Protein AF-0000000078084560 (afdb_homodimer)

Solvent-accessible surface area (backbone atoms only — not comparable to full-atom values): 16994 Å² total; per-residue (Å²): 132,80,70,58,73,75,64,52,69,76,42,73,66,23,48,49,53,46,47,50,58,48,48,53,53,56,55,53,69,48,41,84,81,63,68,46,70,66,58,50,52,51,49,52,49,49,51,49,49,23,51,47,12,38,53,46,29,47,44,36,36,65,52,62,54,26,53,86,65,62,63,72,58,47,51,50,31,46,55,43,26,50,74,59,69,70,59,38,66,59,57,40,30,23,46,53,50,45,28,40,74,32,58,78,36,93,78,12,68,49,18,34,89,69,29,48,64,32,36,69,46,38,42,68,28,34,28,68,38,64,55,44,68,59,35,78,74,52,59,64,78,34,56,80,49,66,71,35,67,68,54,44,49,59,50,78,102,132,80,68,61,72,76,63,51,69,76,41,73,66,23,50,48,52,44,47,51,59,50,49,53,53,57,54,53,70,48,40,83,79,62,68,46,70,68,58,50,51,52,50,52,50,50,50,50,49,23,52,47,12,37,53,47,30,47,44,35,33,64,53,62,55,26,53,86,63,61,64,71,58,46,51,51,31,46,56,42,26,50,75,57,70,70,58,38,66,60,56,40,31,24,46,52,50,45,27,41,75,31,60,78,36,94,79,12,67,48,19,35,89,70,29,45,64,33,37,70,47,38,42,68,28,33,27,68,37,62,56,46,68,62,34,82,74,53,60,64,78,34,56,78,49,66,72,34,65,67,54,45,50,59,50,79,102

InterPro domains:
  IPR015876 Acyl-CoA desaturase [PR00075] (10-30)
  IPR015876 Acyl-CoA desaturase [PR00075] (59-79)
  IPR015876 Acyl-CoA desaturase [PR00075] (96-125)
  IPR015876 Acyl-CoA desaturase [PTHR11351] (10-155)
  IPR015876 Acyl-CoA desaturase [cd03505] (36-125)

Foldseek 3Di:
DLPCQPPFDADPQLVCLPVVVVVVVVVVVCCVVVPDPVVVVVVVVLVVLQVCLCVPQLPCCQQVVVDDDDPVVNLVSQLSPVVNSQAASLQSSQLVNQCVVQPQHPSNLLHCVNPDVSNPPVSRSRVVRHPCVPVVSGSPVRVVQVVDPSSVVRNVD/DLPCQPPFDADPQLVCLPVVVVVVVVVVVCCVVVPDPVVVVVVVVLVVLQVCLCVPQLPCCQQVVVDDDDPVVNLVSQLSPVVNSQAASLQSSQLVNQCVVQPQHPSNLLHCVNPDVSNPPVSRSRVVRHPCVVVVSTSPVRVVQVVDPSSVVRNVD

Radius of gyration: 20.61 Å; Cα contacts (8 Å, |Δi|>4): 351; chains: 2; bounding box: 49×47×57 Å

Secondary structure (DSSP, 8-state):
--GGGGTSPPPHHHHHHHHHHHHHHHHHTTGGGG--HHHHHHHHHHHHHHHHIIIIIIIIIIIS------HHHHHHHHHHHHTT-SS-HHHHHHHHHHHHHTTTSTTSTT-GGG-HHIIIIIHHHTIIIIIGGGTTTTTTT-HHHHT-HHHHHHHH-/--GGGGTSPPPHHHHHHHHHHHHHHHHHTTGGGG--HHHHHHHHHHHHHHHHIIIIIIIIIIIS--S---HHHHHHHHHHHHTT-SS-HHHHHHHHHHHHHTTTSTTSTT-GGG-HHIIIIIHHHTIIIIIGGGGGGTTTT-HHHHT-HHHHHHHH-

pLDDT: mean 87.06, std 13.35, range [26.42, 97.81]

Organism: Rosa chinensis (NCBI:txid74649)

Nearest PDB structures (foldseek):
  4zyo-assembly1_A  TM=7.979E-01  e=2.007E-05  Homo sapiens
  6wf2-assembly2_B  TM=7.839E-01  e=1.376E-04  Mus musculus
  4zyo-assembly1_A  TM=7.979E-01  e=2.292E-05  Homo sapiens
  6wf2-assembly2_B  TM=7.782E-01  e=1.287E-04  Mus musculus

Sequence (314 aa):
MQAQCFRTPWTAIDILNMIVPSAIHGLALLAPFHFNWFAIRIALVLLHVTSLSVTLSYHRNLAHRSFKLPRWLEYSFAYCGVLSLQGSLIEWVSTHRIHHQFTDTSIDPHTPFKGFWYSHIGWIVAYHSRFATDEAKLLNNVRDLKKQWYYRFLHYTMQAQCFRTPWTAIDILNMIVPSAIHGLALLAPFHFNWFAIRIALVLLHVTSLSVTLSYHRNLAHRSFKLPRWLEYSFAYCGVLSLQGSLIEWVSTHRIHHQFTDTSIDPHTPFKGFWYSHIGWIVAYHSRFATDEAKLLNNVRDLKKQWYYRFLHYT

Structure (mmCIF, N/CA/C/O backbone):
data_AF-0000000078084560-model_v1
#
loop_
_entity.id
_entity.type
_entity.pdbx_description
1 polymer 'Putative acyl-CoA desaturase'
#
loop_
_atom_site.group_PDB
_atom_site.id
_atom_site.type_symbol
_atom_site.label_atom_id
_atom_site.label_alt_id
_atom_site.label_comp_id
_atom_site.label_asym_id
_atom_site.label_entity_id
_atom_site.label_seq_id
_atom_site.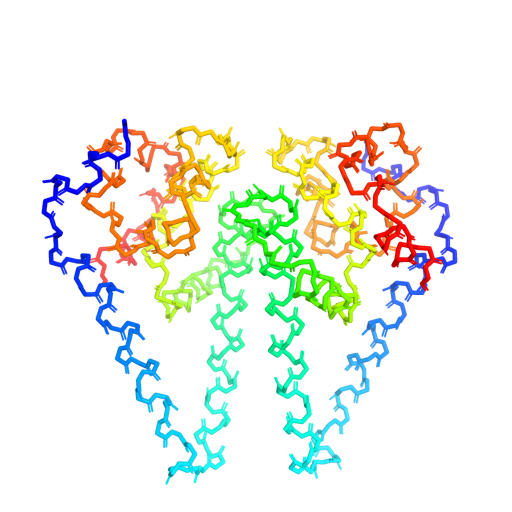pdbx_PDB_ins_code
_atom_site.Cartn_x
_atom_site.Cartn_y
_atom_site.Cartn_z
_atom_site.occupancy
_atom_site.B_iso_or_equiv
_atom_site.auth_seq_id
_atom_site.auth_comp_id
_atom_site.auth_asym_id
_atom_site.auth_atom_id
_atom_site.pdbx_PDB_model_num
ATOM 1 N N . MET A 1 1 ? -2.898 6.348 -29.562 1 26.42 1 MET A N 1
ATOM 2 C CA . MET A 1 1 ? -1.988 5.461 -28.844 1 26.42 1 MET A CA 1
ATOM 3 C C . MET A 1 1 ? -2.744 4.633 -27.812 1 26.42 1 MET A C 1
ATOM 5 O O . MET A 1 1 ? -2.131 3.977 -26.969 1 26.42 1 MET A O 1
ATOM 9 N N . GLN A 1 2 ? -4.051 4.949 -27.5 1 34.78 2 GLN A N 1
ATOM 10 C CA . GLN A 1 2 ? -5.094 4.258 -26.75 1 34.78 2 GLN A CA 1
ATOM 11 C C . GLN A 1 2 ? -5.227 2.805 -27.203 1 34.78 2 GLN A C 1
ATOM 13 O O . GLN A 1 2 ? -5.523 1.922 -26.391 1 34.78 2 GLN A O 1
ATOM 18 N N . ALA A 1 3 ? -5.266 2.639 -28.547 1 35.44 3 ALA A N 1
ATOM 19 C CA . ALA A 1 3 ? -5.848 1.562 -29.344 1 35.44 3 ALA A CA 1
ATOM 20 C C . ALA A 1 3 ? -4.969 0.314 -29.297 1 35.44 3 ALA A C 1
ATOM 22 O O . ALA A 1 3 ? -5.344 -0.734 -29.828 1 35.44 3 ALA A O 1
ATOM 23 N N . GLN A 1 4 ? -3.68 0.572 -28.953 1 39.25 4 GLN A N 1
ATOM 24 C CA . GLN A 1 4 ? -2.818 -0.577 -29.219 1 39.25 4 GLN A CA 1
ATOM 25 C C . GLN A 1 4 ? -2.965 -1.634 -28.125 1 39.25 4 GLN A C 1
ATOM 27 O O . GLN A 1 4 ? -2.449 -2.746 -28.266 1 39.25 4 GLN A O 1
ATOM 32 N N . CYS A 1 5 ? -3.447 -1.245 -26.953 1 45.5 5 CYS A N 1
ATOM 33 C CA . CYS A 1 5 ? -3.535 -2.244 -25.891 1 45.5 5 CYS A CA 1
ATOM 34 C C . CYS A 1 5 ? -4.316 -3.467 -26.359 1 45.5 5 CYS A C 1
ATOM 36 O O . CYS A 1 5 ? -4.121 -4.57 -25.844 1 45.5 5 CYS A O 1
ATOM 38 N N . PHE A 1 6 ? -5.277 -3.18 -27.281 1 49.88 6 PHE A N 1
ATOM 39 C CA . PHE A 1 6 ? -6.227 -4.23 -27.641 1 49.88 6 PHE A CA 1
ATOM 40 C C . PHE A 1 6 ? -5.633 -5.156 -28.688 1 49.88 6 PHE A C 1
ATOM 42 O O . PHE A 1 6 ? -6.293 -6.098 -29.141 1 49.88 6 PHE A O 1
ATOM 49 N N . ARG A 1 7 ? -4.375 -4.805 -29.016 1 55.75 7 ARG A N 1
ATOM 50 C CA . ARG A 1 7 ? -4.141 -5.598 -30.203 1 55.75 7 ARG A CA 1
ATOM 51 C C . ARG A 1 7 ? -3.473 -6.926 -29.859 1 55.75 7 ARG A C 1
ATOM 53 O O . ARG A 1 7 ? -3.586 -7.895 -30.625 1 55.75 7 ARG A O 1
ATOM 60 N N . THR A 1 8 ? -2.67 -7.074 -28.688 1 68.88 8 THR A N 1
ATOM 61 C CA . THR A 1 8 ? -2.037 -8.367 -28.469 1 68.88 8 THR A CA 1
ATOM 62 C C . THR A 1 8 ? -2.943 -9.281 -27.641 1 68.88 8 THR A C 1
ATOM 64 O O . THR A 1 8 ? -3.512 -8.859 -26.641 1 68.88 8 THR A O 1
ATOM 67 N N . PRO A 1 9 ? -3.133 -10.5 -28.25 1 83.19 9 PRO A N 1
ATOM 68 C CA . PRO A 1 9 ? -4.016 -11.43 -27.547 1 83.19 9 PRO A CA 1
ATOM 69 C C . PRO A 1 9 ? -3.508 -11.773 -26.141 1 83.19 9 PRO A C 1
ATOM 71 O O . PRO A 1 9 ? -2.295 -11.789 -25.906 1 83.19 9 PRO A O 1
ATOM 74 N N . TRP A 1 10 ? -4.441 -12.023 -25.219 1 88.81 10 TRP A N 1
ATOM 75 C CA . TRP A 1 10 ? -4.113 -12.422 -23.859 1 88.81 10 TRP A CA 1
ATOM 76 C C . TRP A 1 10 ? -3.455 -13.797 -23.844 1 88.81 10 TRP A C 1
ATOM 78 O O . TRP A 1 10 ? -3.865 -14.703 -24.578 1 88.81 10 TRP A O 1
ATOM 88 N N . THR A 1 11 ? -2.43 -13.93 -23.031 1 89.44 11 THR A N 1
ATOM 89 C CA . THR A 1 11 ? -1.794 -15.234 -22.844 1 89.44 11 THR A CA 1
ATOM 90 C C . THR A 1 11 ? -2.59 -16.094 -21.859 1 89.44 11 THR A C 1
ATOM 92 O O . THR A 1 11 ? -3.508 -15.594 -21.203 1 89.44 11 THR A O 1
ATOM 95 N N . ALA A 1 12 ? -2.215 -17.359 -21.781 1 91.19 12 ALA A N 1
ATOM 96 C CA . ALA A 1 12 ? -2.852 -18.266 -20.828 1 91.19 12 ALA A CA 1
ATOM 97 C C . ALA A 1 12 ? -2.641 -17.797 -19.406 1 91.19 12 ALA A C 1
ATOM 99 O O . ALA A 1 12 ? -3.553 -17.859 -18.578 1 91.19 12 ALA A O 1
ATOM 100 N N . ILE A 1 13 ? -1.47 -17.312 -19.156 1 88.44 13 ILE A N 1
ATOM 101 C CA . ILE A 1 13 ? -1.145 -16.844 -17.812 1 88.44 13 ILE A CA 1
ATOM 102 C C . ILE A 1 13 ? -1.97 -15.594 -17.484 1 88.44 13 ILE A C 1
ATOM 104 O O . ILE A 1 13 ? -2.439 -15.438 -16.344 1 88.44 13 ILE A O 1
ATOM 108 N N . ASP A 1 14 ? -2.16 -14.742 -18.438 1 91.19 14 ASP A N 1
ATOM 109 C CA . ASP A 1 14 ? -2.994 -13.562 -18.234 1 91.19 14 ASP A CA 1
ATOM 110 C C . ASP A 1 14 ? -4.422 -13.953 -17.875 1 91.19 14 ASP A C 1
ATOM 112 O O . ASP A 1 14 ? -5.016 -13.375 -16.953 1 91.19 14 ASP A O 1
ATOM 116 N N . ILE A 1 15 ? -4.871 -14.883 -18.547 1 93.06 15 ILE A N 1
ATOM 117 C CA . ILE A 1 15 ? -6.23 -15.352 -18.312 1 93.06 15 ILE A CA 1
ATOM 118 C C . ILE A 1 15 ? -6.336 -15.938 -16.906 1 93.06 15 ILE A C 1
ATOM 120 O O . ILE A 1 15 ? -7.293 -15.656 -16.172 1 93.06 15 ILE A O 1
ATOM 124 N N . LEU A 1 16 ? -5.391 -16.734 -16.531 1 92.06 16 LEU A N 1
ATOM 125 C CA . LEU A 1 16 ? -5.379 -17.312 -15.188 1 92.06 16 LEU A CA 1
ATOM 126 C C . LEU A 1 16 ? -5.281 -16.219 -14.125 1 92.06 16 LEU A C 1
ATOM 128 O O . LEU A 1 16 ? -5.934 -16.297 -13.078 1 92.06 16 LEU A O 1
ATOM 132 N N . ASN A 1 17 ? -4.52 -15.219 -14.438 1 90.19 17 ASN A N 1
ATOM 133 C CA . ASN A 1 17 ? -4.379 -14.094 -13.516 1 90.19 17 ASN A CA 1
ATOM 134 C C . ASN A 1 17 ? -5.707 -13.367 -13.312 1 90.19 17 ASN A C 1
ATOM 136 O O . ASN A 1 17 ? -5.938 -12.773 -12.258 1 90.19 17 ASN A O 1
ATOM 140 N N . MET A 1 18 ? -6.457 -13.43 -14.281 1 91.81 18 MET A N 1
ATOM 141 C CA . MET A 1 18 ? -7.762 -12.789 -14.188 1 91.81 18 MET A CA 1
ATOM 142 C C . MET A 1 18 ? -8.773 -13.703 -13.508 1 91.81 18 MET A C 1
ATOM 144 O O . MET A 1 18 ? -9.5 -13.281 -12.609 1 91.81 18 MET A O 1
ATOM 148 N N . ILE A 1 19 ? -8.797 -14.914 -13.812 1 94.69 19 ILE A N 1
ATOM 149 C CA . ILE A 1 19 ? -9.852 -15.836 -13.414 1 94.69 19 ILE A CA 1
ATOM 150 C C . ILE A 1 19 ? -9.656 -16.25 -11.953 1 94.69 19 ILE A C 1
ATOM 152 O O . ILE A 1 19 ? -10.617 -16.312 -11.188 1 94.69 19 ILE A O 1
ATOM 156 N N . VAL A 1 20 ? -8.492 -16.5 -11.586 1 93.44 20 VAL A N 1
ATOM 157 C CA . VAL A 1 20 ? -8.234 -17.062 -10.266 1 93.44 20 VAL A CA 1
ATOM 158 C C . VAL A 1 20 ? -8.625 -16.062 -9.188 1 93.44 20 VAL A C 1
ATOM 160 O O . VAL A 1 20 ? -9.453 -16.359 -8.32 1 93.44 20 VAL A O 1
ATOM 163 N N . PRO A 1 21 ? -8.086 -14.859 -9.266 1 91.75 21 PRO A N 1
ATOM 164 C CA . PRO A 1 21 ? -8.523 -13.914 -8.242 1 91.75 21 PRO A CA 1
ATOM 165 C C . PRO A 1 21 ? -10.023 -13.633 -8.305 1 91.75 21 PRO A C 1
ATOM 167 O O . PRO A 1 21 ? -10.672 -13.445 -7.27 1 91.75 21 PRO A O 1
ATOM 170 N N . SER A 1 22 ? -10.562 -13.594 -9.453 1 93.5 22 SER A N 1
ATOM 171 C CA . SER A 1 22 ? -12 -13.367 -9.594 1 93.5 22 SER A CA 1
ATOM 172 C C . SER A 1 22 ? -12.797 -14.5 -8.961 1 93.5 22 SER A C 1
ATOM 174 O O . SER A 1 22 ? -13.805 -14.258 -8.289 1 93.5 22 SER A O 1
ATOM 176 N N . ALA A 1 23 ? -12.359 -15.664 -9.188 1 94.81 23 ALA A N 1
ATOM 177 C CA . ALA A 1 23 ? -13.023 -16.828 -8.609 1 94.81 23 ALA A CA 1
ATOM 178 C C . ALA A 1 23 ? -12.953 -16.812 -7.086 1 94.81 23 ALA A C 1
ATOM 180 O O . ALA A 1 23 ? -13.938 -17.094 -6.406 1 94.81 23 ALA A O 1
ATOM 181 N N . ILE A 1 24 ? -11.828 -16.469 -6.629 1 89.56 24 ILE A N 1
ATOM 182 C CA . ILE A 1 24 ? -11.648 -16.406 -5.18 1 89.56 24 ILE A CA 1
ATOM 183 C C . ILE A 1 24 ? -12.578 -15.352 -4.594 1 89.56 24 ILE A C 1
ATOM 185 O O . ILE A 1 24 ? -13.25 -15.586 -3.586 1 89.56 24 ILE A O 1
ATOM 189 N N . HIS A 1 25 ? -12.695 -14.188 -5.18 1 88.25 25 HIS A N 1
ATOM 190 C CA . HIS A 1 25 ? -13.602 -13.141 -4.719 1 88.25 25 HIS A CA 1
ATOM 191 C C . HIS A 1 25 ? -15.055 -13.578 -4.859 1 88.25 25 HIS A C 1
ATOM 193 O O . HIS A 1 25 ? -15.883 -13.289 -3.986 1 88.25 25 HIS A O 1
ATOM 199 N N . GLY A 1 26 ? -15.312 -14.227 -5.992 1 91.25 26 GLY A N 1
ATOM 200 C CA . GLY A 1 26 ? -16.641 -14.773 -6.176 1 91.25 26 GLY A CA 1
ATOM 201 C C . GLY A 1 26 ? -17.047 -15.75 -5.09 1 91.25 26 GLY A C 1
ATOM 202 O O . GLY A 1 26 ? -18.156 -15.68 -4.555 1 91.25 26 GLY A O 1
ATOM 203 N N . LEU A 1 27 ? -16.125 -16.594 -4.738 1 89.5 27 LEU A N 1
ATOM 204 C CA . LEU A 1 27 ? -16.359 -17.562 -3.688 1 89.5 27 LEU A CA 1
ATOM 205 C C . LEU A 1 27 ? -16.5 -16.891 -2.33 1 89.5 27 LEU A C 1
ATOM 207 O O . LEU A 1 27 ? -17.297 -17.328 -1.489 1 89.5 27 LEU A O 1
ATOM 211 N N . ALA A 1 28 ? -15.727 -15.844 -2.178 1 84.44 28 ALA A N 1
ATOM 212 C CA . ALA A 1 28 ? -15.781 -15.109 -0.916 1 84.44 28 ALA A CA 1
ATOM 213 C C . ALA A 1 28 ? -17.156 -14.469 -0.711 1 84.44 28 ALA A C 1
ATOM 215 O O . ALA A 1 28 ? -17.562 -14.234 0.425 1 84.44 28 ALA A O 1
ATOM 216 N N . LEU A 1 29 ? -17.859 -14.203 -1.775 1 86.5 29 LEU A N 1
ATOM 217 C CA . LEU A 1 29 ? -19.188 -13.641 -1.677 1 86.5 29 LEU A CA 1
ATOM 218 C C . LEU A 1 29 ? -20.156 -14.625 -1.013 1 86.5 29 LEU A C 1
ATOM 220 O O . LEU A 1 29 ? -21.203 -14.234 -0.519 1 86.5 29 LEU A O 1
ATOM 224 N N . LEU A 1 30 ? -19.781 -15.883 -0.933 1 88.25 30 LEU A N 1
ATOM 225 C CA . LEU A 1 30 ? -20.625 -16.906 -0.309 1 88.25 30 LEU A CA 1
ATOM 226 C C . LEU A 1 30 ? -20.344 -16.984 1.189 1 88.25 30 LEU A C 1
ATOM 228 O O . LEU A 1 30 ? -21.047 -17.703 1.913 1 88.25 30 LEU A O 1
ATOM 232 N N . ALA A 1 31 ? -19.422 -16.312 1.653 1 83.38 31 ALA A N 1
ATOM 233 C CA . ALA A 1 31 ? -18.953 -16.406 3.031 1 83.38 31 ALA A CA 1
ATOM 234 C C . ALA A 1 31 ? -20.094 -16.156 4.02 1 83.38 31 ALA A C 1
ATOM 236 O O . ALA A 1 31 ? -20.219 -16.859 5.02 1 83.38 31 ALA A O 1
ATOM 237 N N . PRO A 1 32 ? -20.984 -15.18 3.834 1 81.94 32 PRO A N 1
ATOM 238 C CA . PRO A 1 32 ? -22.062 -14.945 4.801 1 81.94 32 PRO A CA 1
ATOM 239 C C . PRO A 1 32 ? -22.969 -16.156 4.969 1 81.94 32 PRO A C 1
ATOM 241 O O . PRO A 1 32 ? -23.562 -16.359 6.043 1 81.94 32 PRO A O 1
ATOM 244 N N . PHE A 1 33 ? -23.016 -17 4.004 1 89.06 33 PHE A N 1
ATOM 245 C CA . PHE A 1 33 ? -23.906 -18.156 4.035 1 89.06 33 PHE A CA 1
ATOM 246 C C . PHE A 1 33 ? -23.203 -19.359 4.641 1 89.06 33 PHE A C 1
ATOM 248 O O . PHE A 1 33 ? -23.828 -20.375 4.961 1 89.06 33 PHE A O 1
ATOM 255 N N . HIS A 1 34 ? -21.984 -19.312 4.777 1 88.56 34 HIS A N 1
ATOM 256 C CA . HIS A 1 34 ? -21.188 -20.406 5.316 1 88.56 34 HIS A CA 1
ATOM 257 C C . HIS A 1 34 ? -20.328 -19.938 6.48 1 88.56 34 HIS A C 1
ATOM 259 O O . HIS A 1 34 ? -19.188 -20.375 6.633 1 88.56 34 HIS A O 1
ATOM 265 N N . PHE A 1 35 ? -20.938 -19.094 7.133 1 81.5 35 PHE A N 1
ATOM 266 C CA . PHE A 1 35 ? -20.219 -18.438 8.227 1 81.5 35 PHE A CA 1
ATOM 267 C C . PHE A 1 35 ? -19.797 -19.469 9.273 1 81.5 35 PHE A C 1
ATOM 269 O O . PHE A 1 35 ? -20.609 -20.297 9.703 1 81.5 35 PHE A O 1
ATOM 276 N N . ASN A 1 36 ? -18.547 -19.5 9.641 1 85.12 36 ASN A N 1
ATOM 277 C CA . ASN A 1 36 ? -18 -20.203 10.789 1 85.12 36 ASN A CA 1
ATOM 278 C C . ASN A 1 36 ? -16.734 -19.531 11.328 1 85.12 36 ASN A C 1
ATOM 280 O O . ASN A 1 36 ? -15.969 -18.938 10.57 1 85.12 36 ASN A O 1
ATOM 284 N N . TRP A 1 37 ? -16.578 -19.625 12.555 1 81.69 37 TRP A N 1
ATOM 285 C CA . TRP A 1 37 ? -15.523 -18.891 13.242 1 81.69 37 TRP A CA 1
ATOM 286 C C . TRP A 1 37 ? -14.148 -19.344 12.789 1 81.69 37 TRP A C 1
ATOM 288 O O . TRP A 1 37 ? -13.203 -18.547 12.742 1 81.69 37 TRP A O 1
ATOM 298 N N . PHE A 1 38 ? -14.078 -20.562 12.484 1 86.75 38 PHE A N 1
ATOM 299 C CA . PHE A 1 38 ? -12.805 -21.078 12 1 86.75 38 PHE A CA 1
ATOM 300 C C . PHE A 1 38 ? -12.43 -20.438 10.672 1 86.75 38 PHE A C 1
ATOM 302 O O . PHE A 1 38 ? -11.289 -20 10.484 1 86.75 38 PHE A O 1
ATOM 309 N N . ALA A 1 39 ? -13.352 -20.328 9.836 1 84.81 39 ALA A N 1
ATOM 310 C CA . ALA A 1 39 ? -13.141 -19.719 8.523 1 84.81 39 ALA A CA 1
ATOM 311 C C . ALA A 1 39 ? -12.773 -18.234 8.656 1 84.81 39 ALA A C 1
ATOM 313 O O . ALA A 1 39 ? -11.914 -17.734 7.938 1 84.81 39 ALA A O 1
ATOM 314 N N . ILE A 1 40 ? -13.367 -17.578 9.539 1 80.69 40 ILE A N 1
ATOM 315 C CA . ILE A 1 40 ? -13.078 -16.172 9.758 1 80.69 40 ILE A CA 1
ATOM 316 C C . ILE A 1 40 ? -11.648 -16 10.266 1 80.69 40 ILE A C 1
ATOM 318 O O . ILE A 1 40 ? -10.922 -15.117 9.812 1 80.69 40 ILE A O 1
ATOM 322 N N . ARG A 1 41 ? -11.305 -16.812 11.18 1 83.69 41 ARG A N 1
ATOM 323 C CA . ARG A 1 41 ? -9.953 -16.75 11.711 1 83.69 41 ARG A CA 1
ATOM 324 C C . ARG A 1 41 ? -8.922 -16.984 10.617 1 83.69 41 ARG A C 1
ATOM 326 O O . ARG A 1 41 ? -7.922 -16.266 10.531 1 83.69 41 ARG A O 1
ATOM 333 N N . ILE A 1 42 ? -9.164 -17.953 9.797 1 86.56 42 ILE A N 1
ATOM 334 C CA . ILE A 1 42 ? -8.234 -18.266 8.711 1 86.56 42 ILE A CA 1
ATOM 335 C C . ILE A 1 42 ? -8.172 -17.094 7.738 1 86.56 42 ILE A C 1
ATOM 337 O O . ILE A 1 42 ? -7.094 -16.703 7.293 1 86.56 42 ILE A O 1
ATOM 341 N N . ALA A 1 43 ? -9.305 -16.547 7.48 1 84.19 43 ALA A N 1
ATOM 342 C CA . ALA A 1 43 ? -9.359 -15.414 6.562 1 84.19 43 ALA A CA 1
ATOM 343 C C . ALA A 1 43 ? -8.562 -14.234 7.105 1 84.19 43 ALA A C 1
ATOM 345 O O . ALA A 1 43 ? -7.816 -13.586 6.363 1 84.19 43 ALA A O 1
ATOM 346 N N . LEU A 1 44 ? -8.727 -13.984 8.367 1 82.56 44 LEU A N 1
ATOM 347 C CA . LEU A 1 44 ? -8.023 -12.875 8.992 1 82.56 44 LEU A CA 1
ATOM 348 C C . LEU A 1 44 ? -6.52 -13.117 9 1 82.56 44 LEU A C 1
ATOM 350 O O . LEU A 1 44 ? -5.738 -12.203 8.734 1 82.56 44 LEU A O 1
ATOM 354 N N . VAL A 1 45 ? -6.141 -14.32 9.273 1 88.06 45 VAL A N 1
ATOM 355 C CA . VAL A 1 45 ? -4.723 -14.656 9.289 1 88.06 45 VAL A CA 1
ATOM 356 C C . VAL A 1 45 ? -4.145 -14.516 7.887 1 88.06 45 VAL A C 1
ATOM 358 O O . VAL A 1 45 ? -3.08 -13.922 7.703 1 88.06 45 VAL A O 1
ATOM 361 N N . LEU A 1 46 ? -4.832 -15.008 6.93 1 88.69 46 LEU A N 1
ATOM 362 C CA . LEU A 1 46 ? -4.348 -14.945 5.555 1 88.69 46 LEU A CA 1
ATOM 363 C C . LEU A 1 46 ? -4.266 -13.5 5.074 1 88.69 46 LEU A C 1
ATOM 365 O O . LEU A 1 46 ? -3.318 -13.125 4.383 1 88.69 46 LEU A O 1
ATOM 369 N N . LEU A 1 47 ? -5.258 -12.75 5.43 1 84.94 47 LEU A N 1
ATOM 370 C CA . LEU A 1 47 ? -5.254 -11.336 5.066 1 84.94 47 LEU A CA 1
ATOM 371 C C . LEU A 1 47 ? -4.035 -10.625 5.645 1 84.94 47 LEU 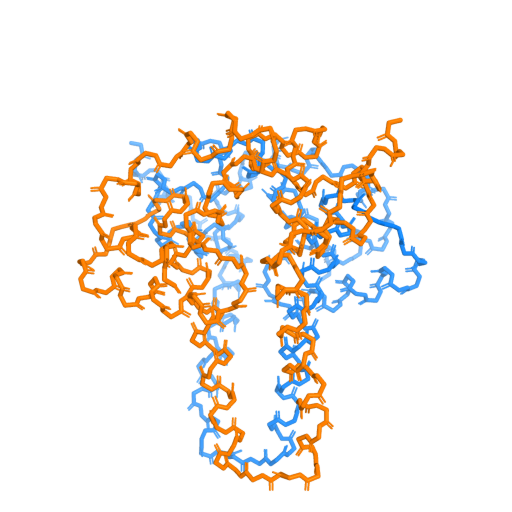A C 1
ATOM 373 O O . LEU A 1 47 ? -3.361 -9.867 4.941 1 84.94 47 LEU A O 1
ATOM 377 N N . HIS A 1 48 ? -3.781 -10.898 6.859 1 86.69 48 HIS A N 1
ATOM 378 C CA . HIS A 1 48 ? -2.662 -10.242 7.527 1 86.69 48 HIS A CA 1
ATOM 379 C C . HIS A 1 48 ? -1.329 -10.711 6.957 1 86.69 48 HIS A C 1
ATOM 381 O O . HIS A 1 48 ? -0.458 -9.891 6.652 1 86.69 48 HIS A O 1
ATOM 387 N N . VAL A 1 49 ? -1.196 -11.977 6.809 1 91.25 49 VAL A N 1
ATOM 388 C CA . VAL A 1 49 ? 0.063 -12.547 6.34 1 91.25 49 VAL A CA 1
ATOM 389 C C . VAL A 1 49 ? 0.348 -12.078 4.914 1 91.25 49 VAL A C 1
ATOM 391 O O . VAL A 1 49 ? 1.47 -11.672 4.605 1 91.25 49 VAL A O 1
ATOM 394 N N . THR A 1 50 ? -0.604 -12.07 4.102 1 91.69 50 THR A N 1
ATOM 395 C CA . THR A 1 50 ? -0.387 -11.672 2.713 1 91.69 50 THR A CA 1
ATOM 396 C C . THR A 1 50 ? -0.105 -10.18 2.617 1 91.69 50 THR A C 1
ATOM 398 O O . THR A 1 50 ? 0.803 -9.758 1.897 1 91.69 50 THR A O 1
ATOM 401 N N . SER A 1 51 ? -0.834 -9.445 3.352 1 89.38 51 SER A N 1
ATOM 402 C CA . SER A 1 51 ? -0.627 -8 3.33 1 89.38 51 SER A CA 1
ATOM 403 C C . SER A 1 51 ? 0.757 -7.633 3.854 1 89.38 51 SER A C 1
ATOM 405 O O . SER A 1 51 ? 1.453 -6.809 3.256 1 89.38 51 SER A O 1
ATOM 407 N N . LEU A 1 52 ? 1.081 -8.281 4.922 1 89.5 52 LEU A N 1
ATOM 408 C CA . LEU A 1 52 ? 2.383 -8.016 5.527 1 89.5 52 LEU A CA 1
ATOM 409 C C . LEU A 1 52 ? 3.512 -8.461 4.602 1 89.5 52 LEU A C 1
ATOM 411 O O . LEU A 1 52 ? 4.531 -7.781 4.488 1 89.5 52 LEU A O 1
ATOM 415 N N . SER A 1 53 ? 3.301 -9.523 3.998 1 94.62 53 SER A N 1
ATOM 416 C CA . SER A 1 53 ? 4.352 -10.055 3.135 1 94.62 53 SER A CA 1
ATOM 417 C C . SER A 1 53 ? 4.574 -9.156 1.922 1 94.62 53 SER A C 1
ATOM 419 O O . SER A 1 53 ? 5.715 -8.922 1.514 1 94.62 53 SER A O 1
ATOM 421 N N . VAL A 1 54 ? 3.559 -8.617 1.393 1 94.56 54 VAL A N 1
ATOM 422 C CA . VAL A 1 54 ? 3.721 -7.723 0.25 1 94.56 54 VAL A CA 1
ATOM 423 C C . VAL A 1 54 ? 4.359 -6.41 0.706 1 94.56 54 VAL A C 1
ATOM 425 O O . VAL A 1 54 ? 5.305 -5.926 0.084 1 94.56 54 VAL A O 1
ATOM 428 N N . THR A 1 55 ? 3.902 -5.93 1.784 1 91.81 55 THR A N 1
ATOM 429 C CA . THR A 1 55 ? 4.379 -4.637 2.266 1 91.81 55 THR A CA 1
ATOM 430 C C . THR A 1 55 ? 5.809 -4.75 2.791 1 91.81 55 THR A C 1
ATOM 432 O O . THR A 1 55 ? 6.66 -3.926 2.459 1 91.81 55 THR A O 1
ATOM 435 N N . LEU A 1 56 ? 6.059 -5.797 3.492 1 93.12 56 LEU A N 1
ATOM 436 C CA . LEU A 1 56 ? 7.359 -5.914 4.141 1 93.12 56 LEU A CA 1
ATOM 437 C C . LEU A 1 56 ? 8.375 -6.574 3.215 1 93.12 56 LEU A C 1
ATOM 439 O O . LEU A 1 56 ? 9.492 -6.078 3.055 1 93.12 56 LEU A O 1
ATOM 443 N N . SER A 1 57 ? 7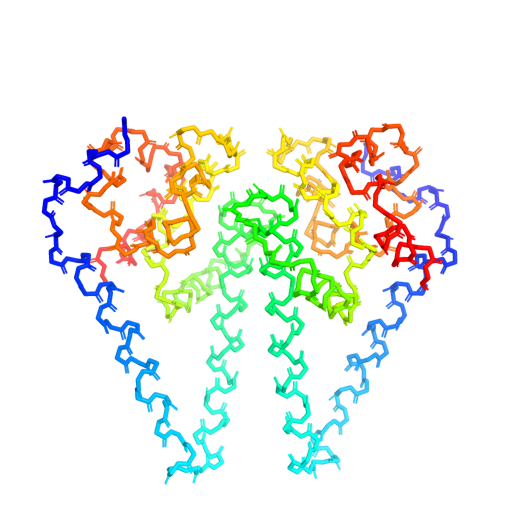.984 -7.648 2.615 1 96.38 57 SER A N 1
ATOM 444 C CA . SER A 1 57 ? 8.938 -8.422 1.826 1 96.38 57 SER A CA 1
ATOM 445 C C . SER A 1 57 ? 9.062 -7.871 0.411 1 96.38 57 SER A C 1
ATOM 447 O O . SER A 1 57 ? 10.086 -7.289 0.057 1 96.38 57 SER A O 1
ATOM 449 N N . TYR A 1 58 ? 8.008 -7.906 -0.388 1 97.25 58 TYR A N 1
ATOM 450 C CA . TYR A 1 58 ? 8.078 -7.445 -1.771 1 97.25 58 TYR A CA 1
ATOM 451 C C . TYR A 1 58 ? 8.516 -5.988 -1.839 1 97.25 58 TYR A C 1
ATOM 453 O O . TYR A 1 58 ? 9.461 -5.648 -2.551 1 97.25 58 TYR A O 1
ATOM 461 N N . HIS A 1 59 ? 7.898 -5.172 -1.096 1 96.38 59 HIS A N 1
ATOM 462 C CA . HIS A 1 59 ? 8.023 -3.723 -1.216 1 96.38 59 HIS A CA 1
ATOM 463 C C . HIS A 1 59 ? 9.273 -3.215 -0.503 1 96.38 59 HIS A C 1
ATOM 465 O O . HIS A 1 59 ? 10.234 -2.793 -1.151 1 96.38 59 HIS A O 1
ATOM 471 N N . ARG A 1 60 ? 9.375 -3.408 0.829 1 94.81 60 ARG A N 1
ATOM 472 C CA . ARG A 1 60 ? 10.414 -2.734 1.602 1 94.81 60 ARG A CA 1
ATOM 473 C C . ARG A 1 60 ? 11.727 -3.514 1.553 1 94.81 60 ARG A C 1
ATOM 475 O O . ARG A 1 60 ? 12.797 -2.928 1.382 1 94.81 60 ARG A O 1
ATOM 482 N N . ASN A 1 61 ? 11.594 -4.805 1.709 1 96.44 61 ASN A N 1
ATOM 483 C CA . ASN A 1 61 ? 12.789 -5.633 1.78 1 96.44 61 ASN A CA 1
ATOM 484 C C . ASN A 1 61 ? 13.414 -5.84 0.402 1 96.44 61 ASN A C 1
ATOM 486 O O . ASN A 1 61 ? 14.602 -5.586 0.209 1 96.44 61 ASN A O 1
ATOM 490 N N . LEU A 1 62 ? 12.648 -6.168 -0.572 1 97.06 62 LEU A N 1
ATOM 491 C CA . LEU A 1 62 ? 13.219 -6.605 -1.843 1 97.06 62 LEU A CA 1
ATOM 492 C C . LEU A 1 62 ? 13.25 -5.457 -2.846 1 97.06 62 LEU A C 1
ATOM 494 O O . LEU A 1 62 ? 14.242 -5.273 -3.555 1 97.06 62 LEU A O 1
ATOM 498 N N . ALA A 1 63 ? 12.273 -4.652 -2.918 1 96.5 63 ALA A N 1
ATOM 499 C CA . ALA A 1 63 ? 12.242 -3.574 -3.904 1 96.5 63 ALA A CA 1
ATOM 500 C C . ALA A 1 63 ? 13.086 -2.389 -3.449 1 96.5 63 ALA A C 1
ATOM 502 O O . ALA A 1 63 ? 13.93 -1.891 -4.203 1 96.5 63 ALA A O 1
ATOM 503 N N . HIS A 1 64 ? 12.922 -2.004 -2.184 1 95 64 HIS A N 1
ATOM 504 C CA . HIS A 1 64 ? 13.609 -0.811 -1.694 1 95 64 HIS A CA 1
ATOM 505 C C . HIS A 1 64 ? 14.883 -1.172 -0.949 1 95 64 HIS A C 1
ATOM 507 O O . HIS A 1 64 ? 15.727 -0.307 -0.696 1 95 64 HIS A O 1
ATOM 513 N N . ARG A 1 65 ? 15.023 -2.443 -0.551 1 93.31 65 ARG A N 1
ATOM 514 C CA . ARG A 1 65 ? 16.203 -2.939 0.152 1 93.31 65 ARG A CA 1
ATOM 515 C C . ARG A 1 65 ? 16.484 -2.119 1.407 1 93.31 65 ARG A C 1
ATOM 517 O O . ARG A 1 65 ? 17.625 -1.754 1.678 1 93.31 65 ARG A O 1
ATOM 524 N N . SER A 1 66 ? 15.406 -1.868 2.109 1 91.62 66 SER A N 1
ATOM 525 C CA . SER A 1 66 ? 15.461 -0.947 3.24 1 91.62 66 SER A CA 1
ATOM 526 C C . SER A 1 66 ? 16.062 -1.619 4.473 1 91.62 66 SER A C 1
ATOM 528 O O . SER A 1 66 ? 16.438 -0.943 5.43 1 91.62 66 SER A O 1
ATOM 530 N N . PHE A 1 67 ? 16.078 -2.885 4.477 1 92.75 67 PHE A N 1
ATOM 531 C CA . PHE A 1 67 ? 16.656 -3.65 5.574 1 92.75 67 PHE A CA 1
ATOM 532 C C . PHE A 1 67 ? 17.078 -5.039 5.102 1 92.75 67 PHE A C 1
ATOM 534 O O . PHE A 1 67 ? 16.75 -5.445 3.984 1 92.75 67 PHE A O 1
ATOM 541 N N . LYS A 1 68 ? 17.844 -5.672 5.988 1 93.19 68 LYS A N 1
ATOM 542 C CA . LYS A 1 68 ? 18.234 -7.051 5.727 1 93.19 68 LYS A CA 1
ATOM 543 C C . LYS A 1 68 ? 17.578 -8.016 6.715 1 93.19 68 LYS A C 1
ATOM 545 O O . LYS A 1 68 ? 17.359 -7.664 7.875 1 93.19 68 LYS A O 1
ATOM 550 N N . LEU A 1 69 ? 17.203 -9.125 6.223 1 94.75 69 LEU A N 1
ATOM 551 C CA . LEU A 1 69 ? 16.656 -10.203 7.039 1 94.75 69 LEU A CA 1
ATOM 552 C C . LEU A 1 69 ? 17.531 -11.453 6.926 1 94.75 69 LEU A C 1
ATOM 554 O O . LEU A 1 69 ? 18.188 -11.664 5.906 1 94.75 69 LEU A O 1
ATOM 558 N N . PRO A 1 70 ? 17.484 -12.203 8.094 1 96.88 70 PRO A N 1
ATOM 559 C CA . PRO A 1 70 ? 18.062 -13.539 7.871 1 96.88 70 PRO A CA 1
ATOM 560 C C . PRO A 1 70 ? 17.375 -14.281 6.723 1 96.88 70 PRO A C 1
ATOM 562 O O . PRO A 1 70 ? 16.172 -14.148 6.527 1 96.88 70 PRO A O 1
ATOM 565 N N . ARG A 1 71 ? 18.141 -15.07 6.066 1 96.5 71 ARG A N 1
ATOM 566 C CA . ARG A 1 71 ? 17.703 -15.672 4.812 1 96.5 71 ARG A CA 1
ATOM 567 C C . ARG A 1 71 ? 16.422 -16.484 5.012 1 96.5 71 ARG A C 1
ATOM 569 O O . ARG A 1 71 ? 15.5 -16.406 4.191 1 96.5 71 ARG A O 1
ATOM 576 N N . TRP A 1 72 ? 16.359 -17.172 6.094 1 97.12 72 TRP A N 1
ATOM 577 C CA . TRP A 1 72 ? 15.188 -18.016 6.305 1 97.12 72 TRP A CA 1
ATOM 578 C C . TRP A 1 72 ? 13.93 -17.172 6.469 1 97.12 72 TRP A C 1
ATOM 580 O O . TRP A 1 72 ? 12.852 -17.562 6.012 1 97.12 72 TRP A O 1
ATOM 590 N N . LEU A 1 73 ? 13.992 -16.062 7.109 1 96.31 73 LEU A N 1
ATOM 591 C CA . LEU A 1 73 ? 12.859 -15.164 7.285 1 96.31 73 LEU A CA 1
ATOM 592 C C . LEU A 1 73 ? 12.516 -14.453 5.98 1 96.31 73 LEU A C 1
ATOM 594 O O . LEU A 1 73 ? 11.336 -14.328 5.625 1 96.31 73 LEU A O 1
ATOM 598 N N . GLU A 1 74 ? 13.57 -14.016 5.281 1 97.38 74 GLU A N 1
ATOM 599 C CA . GLU A 1 74 ? 13.383 -13.375 3.984 1 97.38 74 GLU A CA 1
ATOM 600 C C . GLU A 1 74 ? 12.633 -14.289 3.02 1 97.38 74 GLU A C 1
ATOM 602 O O . GLU A 1 74 ? 11.656 -13.867 2.395 1 97.38 74 GLU A O 1
ATOM 607 N N . TYR A 1 75 ? 13.055 -15.516 2.992 1 97.69 75 TYR A N 1
ATOM 608 C CA . TYR A 1 75 ? 12.477 -16.469 2.061 1 97.69 75 TYR A CA 1
ATOM 609 C C . TYR A 1 75 ? 11.055 -16.844 2.473 1 97.69 75 TYR A C 1
ATOM 611 O O . TYR A 1 75 ? 10.188 -17.031 1.621 1 97.69 75 TYR A O 1
ATOM 619 N N . SER A 1 76 ? 10.828 -16.906 3.752 1 97.25 76 SER A N 1
ATOM 620 C CA . SER A 1 76 ? 9.492 -17.234 4.234 1 97.25 76 SER A CA 1
ATOM 621 C C . SER A 1 76 ? 8.492 -16.141 3.887 1 97.25 76 SER A C 1
ATOM 623 O O . SER A 1 76 ? 7.395 -16.422 3.402 1 97.25 76 SER A O 1
ATOM 625 N N . PHE A 1 77 ? 8.836 -14.93 4.102 1 96.94 77 PHE A N 1
ATOM 626 C CA . PHE A 1 77 ? 7.957 -13.82 3.766 1 96.94 77 PHE A CA 1
ATOM 627 C C . PHE A 1 77 ? 7.738 -13.734 2.26 1 96.94 77 PHE A C 1
ATOM 629 O O . PHE A 1 77 ? 6.629 -13.453 1.801 1 96.94 77 PHE A O 1
ATOM 636 N N . ALA A 1 78 ? 8.812 -13.992 1.514 1 97.19 78 ALA A N 1
ATOM 637 C CA . ALA A 1 78 ? 8.703 -13.977 0.058 1 97.19 78 ALA A CA 1
ATOM 638 C C . ALA A 1 78 ? 7.699 -15.023 -0.423 1 97.19 78 ALA A C 1
ATOM 640 O O . ALA A 1 78 ? 6.863 -14.742 -1.284 1 97.19 78 ALA A O 1
ATOM 641 N N . TYR A 1 79 ? 7.812 -16.172 0.143 1 96.75 79 TYR A N 1
ATOM 642 C CA . TYR A 1 79 ? 6.898 -17.25 -0.215 1 96.75 79 TYR A CA 1
ATOM 643 C C . TYR A 1 79 ? 5.453 -16.859 0.084 1 96.75 79 TYR A C 1
ATOM 645 O O . TYR A 1 79 ? 4.566 -17.062 -0.748 1 96.75 79 TYR A O 1
ATOM 653 N N . CYS A 1 80 ? 5.215 -16.297 1.267 1 95.81 80 CYS A N 1
ATOM 654 C CA . CYS A 1 80 ? 3.871 -15.875 1.649 1 95.81 80 CYS A CA 1
ATOM 655 C C . CYS A 1 80 ? 3.348 -14.789 0.72 1 95.81 80 CYS A C 1
ATOM 657 O O . CYS A 1 80 ? 2.143 -14.688 0.489 1 95.81 80 CYS A O 1
ATOM 659 N N . GLY A 1 81 ? 4.25 -14 0.177 1 94.75 81 GLY A N 1
ATOM 660 C CA . GLY A 1 81 ? 3.867 -12.953 -0.758 1 94.75 81 GLY A CA 1
ATOM 661 C C . GLY A 1 81 ? 3.262 -13.492 -2.041 1 94.75 81 GLY A C 1
ATOM 662 O O . GLY A 1 81 ? 2.412 -12.844 -2.652 1 94.75 81 GLY A O 1
ATOM 663 N N . VAL A 1 82 ? 3.625 -14.68 -2.377 1 92.5 82 VAL A N 1
ATOM 664 C CA . VAL A 1 82 ? 3.094 -15.305 -3.582 1 92.5 82 VAL A CA 1
ATOM 665 C C . VAL A 1 82 ? 1.592 -15.531 -3.43 1 92.5 82 VAL A C 1
ATOM 667 O O . VAL A 1 82 ? 0.842 -15.453 -4.406 1 92.5 82 VAL A O 1
ATOM 670 N N . LEU A 1 83 ? 1.144 -15.672 -2.234 1 91.25 83 LEU A N 1
ATOM 671 C CA . LEU A 1 83 ? -0.262 -15.938 -1.949 1 91.25 83 LEU A CA 1
ATOM 672 C C . LEU A 1 83 ? -1.112 -14.695 -2.215 1 91.25 83 LEU A C 1
ATOM 674 O O . LEU A 1 83 ? -2.342 -14.781 -2.279 1 91.25 83 LEU A O 1
ATOM 678 N N . SER A 1 84 ? -0.495 -13.555 -2.408 1 91.06 84 SER A N 1
ATOM 679 C CA . SER A 1 84 ? -1.24 -12.32 -2.645 1 91.06 84 SER A CA 1
ATOM 680 C C . SER A 1 84 ? -1.806 -12.281 -4.059 1 91.06 84 SER A C 1
ATOM 682 O O . SER A 1 84 ? -2.674 -11.461 -4.363 1 91.06 84 SER A O 1
ATOM 684 N N . LEU A 1 85 ? -1.33 -13.094 -4.961 1 89.12 85 LEU A N 1
ATOM 685 C CA . LEU A 1 85 ? -1.771 -13.219 -6.348 1 89.12 85 LEU A CA 1
ATOM 686 C C . LEU A 1 85 ? -1.52 -11.922 -7.113 1 89.12 85 LEU A C 1
ATOM 688 O O . LEU A 1 85 ? -2.322 -11.539 -7.965 1 89.12 85 LEU A O 1
ATOM 692 N N . GLN A 1 86 ? -0.451 -11.266 -6.801 1 89.25 86 GLN A N 1
ATOM 693 C CA . GLN A 1 86 ? -0.079 -10.031 -7.488 1 89.25 86 GLN A CA 1
ATOM 694 C C . GLN A 1 86 ? 1.059 -10.281 -8.477 1 89.25 86 GLN A C 1
ATOM 696 O O . GLN A 1 86 ? 1.857 -9.383 -8.742 1 89.25 86 GLN A O 1
ATOM 701 N N . GLY A 1 87 ? 1.18 -11.586 -9.016 1 86.31 87 GLY A N 1
ATOM 702 C CA . GLY A 1 87 ? 2.26 -11.938 -9.922 1 86.31 87 GLY A CA 1
ATOM 703 C C . GLY A 1 87 ? 3.482 -12.484 -9.211 1 86.31 87 GLY A C 1
ATOM 704 O O . GLY A 1 87 ? 3.482 -12.617 -7.984 1 86.31 87 GLY A O 1
ATOM 705 N N . SER A 1 88 ? 4.426 -12.828 -10.07 1 89.5 88 SER A N 1
ATOM 706 C CA . SER A 1 88 ? 5.652 -13.352 -9.469 1 89.5 88 SER A CA 1
ATOM 707 C C . SER A 1 88 ? 6.418 -12.25 -8.742 1 89.5 88 SER A C 1
ATOM 709 O O . SER A 1 88 ? 6.359 -11.086 -9.133 1 89.5 88 SER A O 1
ATOM 711 N N . LEU A 1 89 ? 7.109 -12.719 -7.699 1 94.56 89 LEU A N 1
ATOM 712 C CA . LEU A 1 89 ? 7.895 -11.797 -6.883 1 94.56 89 LEU A CA 1
ATOM 713 C C . LEU A 1 89 ? 8.875 -11.008 -7.742 1 94.56 89 LEU A C 1
ATOM 715 O O . LEU A 1 89 ? 9.047 -9.805 -7.555 1 94.56 89 LEU A O 1
ATOM 719 N N . ILE A 1 90 ? 9.531 -11.625 -8.688 1 94.5 90 ILE A N 1
ATOM 720 C CA . ILE A 1 90 ? 10.531 -10.992 -9.547 1 94.5 90 ILE A CA 1
ATOM 721 C C . ILE A 1 90 ? 9.859 -9.953 -10.438 1 94.5 90 ILE A C 1
ATOM 723 O O . ILE A 1 90 ? 10.352 -8.828 -10.578 1 94.5 90 ILE A O 1
ATOM 727 N N . GLU A 1 91 ? 8.758 -10.297 -10.977 1 91.88 91 GLU A N 1
ATOM 728 C CA . GLU A 1 91 ? 8.008 -9.367 -11.812 1 91.88 91 GLU A CA 1
ATOM 729 C C . GLU A 1 91 ? 7.48 -8.188 -10.992 1 91.88 91 GLU A C 1
ATOM 731 O O . GLU A 1 91 ? 7.531 -7.043 -11.438 1 91.88 91 GLU A O 1
ATOM 736 N N . TRP A 1 92 ? 7.004 -8.508 -9.867 1 94.25 92 TRP A N 1
ATOM 737 C CA . TRP A 1 92 ? 6.453 -7.469 -9 1 94.25 92 TRP A CA 1
ATOM 738 C C . TRP A 1 92 ? 7.52 -6.453 -8.617 1 94.25 92 TRP A C 1
ATOM 740 O O . TRP A 1 92 ? 7.309 -5.242 -8.742 1 94.25 92 TRP A O 1
ATOM 750 N N . VAL A 1 93 ? 8.625 -6.918 -8.188 1 95.94 93 VAL A N 1
ATOM 751 C CA . VAL A 1 93 ? 9.711 -6.039 -7.754 1 95.94 93 VAL A CA 1
ATOM 752 C C . VAL A 1 93 ? 10.211 -5.215 -8.938 1 95.94 93 VAL A C 1
ATOM 754 O O . VAL A 1 93 ? 10.43 -4.008 -8.812 1 95.94 93 VAL A O 1
ATOM 757 N N . SER A 1 94 ? 10.383 -5.871 -10.031 1 94.31 94 SER A N 1
ATOM 758 C CA . SER A 1 94 ? 10.82 -5.168 -11.227 1 94.31 94 SER A CA 1
ATOM 759 C C . SER A 1 94 ? 9.852 -4.043 -11.594 1 94.31 94 SER A C 1
ATOM 761 O O . SER A 1 94 ? 10.273 -2.908 -11.82 1 94.31 94 SER A O 1
ATOM 763 N N . THR A 1 95 ? 8.625 -4.398 -11.648 1 93.25 95 THR A N 1
ATOM 764 C CA . THR A 1 95 ? 7.582 -3.441 -12 1 93.25 95 THR A CA 1
ATOM 765 C C . THR A 1 95 ? 7.562 -2.271 -11.023 1 93.25 95 THR A C 1
ATOM 767 O O . THR A 1 95 ? 7.465 -1.113 -11.43 1 93.25 95 THR A O 1
ATOM 770 N N . HIS A 1 96 ? 7.645 -2.566 -9.766 1 94.88 96 HIS A N 1
ATOM 771 C CA . HIS A 1 96 ? 7.625 -1.526 -8.742 1 94.88 96 HIS A CA 1
ATOM 772 C C . HIS A 1 96 ? 8.812 -0.58 -8.898 1 94.88 96 HIS A C 1
ATOM 774 O O . HIS A 1 96 ? 8.656 0.64 -8.805 1 94.88 96 HIS A O 1
ATOM 780 N N . ARG A 1 97 ? 9.938 -1.107 -9.172 1 93.94 97 ARG A N 1
ATOM 781 C CA . ARG A 1 97 ? 11.133 -0.29 -9.359 1 93.94 97 ARG A CA 1
ATOM 782 C C . ARG A 1 97 ? 11.008 0.594 -10.594 1 93.94 97 ARG A C 1
ATOM 784 O O . ARG A 1 97 ? 11.383 1.768 -10.57 1 93.94 97 ARG A O 1
ATOM 791 N N . ILE A 1 98 ? 10.469 0.072 -11.664 1 92.62 98 ILE A N 1
ATOM 792 C CA . ILE A 1 98 ? 10.25 0.864 -12.867 1 92.62 98 ILE A CA 1
ATOM 793 C C . ILE A 1 98 ? 9.227 1.962 -12.586 1 92.62 98 ILE A C 1
ATOM 795 O O . ILE A 1 98 ? 9.383 3.1 -13.031 1 92.62 98 ILE A O 1
ATOM 799 N N . HIS A 1 99 ? 8.18 1.6 -11.859 1 93.12 99 HIS A N 1
ATOM 800 C CA . HIS A 1 99 ? 7.172 2.586 -11.484 1 93.12 99 HIS A CA 1
ATOM 801 C C . HIS A 1 99 ? 7.805 3.756 -10.734 1 93.12 99 HIS A C 1
ATOM 803 O O . HIS A 1 99 ? 7.512 4.918 -11.031 1 93.12 99 HIS A O 1
ATOM 809 N N . HIS A 1 100 ? 8.641 3.467 -9.852 1 93.69 100 HIS A N 1
ATOM 810 C CA . HIS A 1 100 ? 9.297 4.531 -9.102 1 93.69 100 HIS A CA 1
ATOM 811 C C . HIS A 1 100 ? 10.203 5.363 -10 1 93.69 100 HIS A C 1
ATOM 813 O O . HIS A 1 100 ? 10.273 6.586 -9.859 1 93.69 100 HIS A O 1
ATOM 819 N N . GLN A 1 101 ? 10.859 4.742 -10.891 1 91.31 101 GLN A N 1
ATOM 820 C CA . GLN A 1 101 ? 11.828 5.41 -11.758 1 91.31 101 GLN A CA 1
ATOM 821 C C . GLN A 1 101 ? 11.117 6.277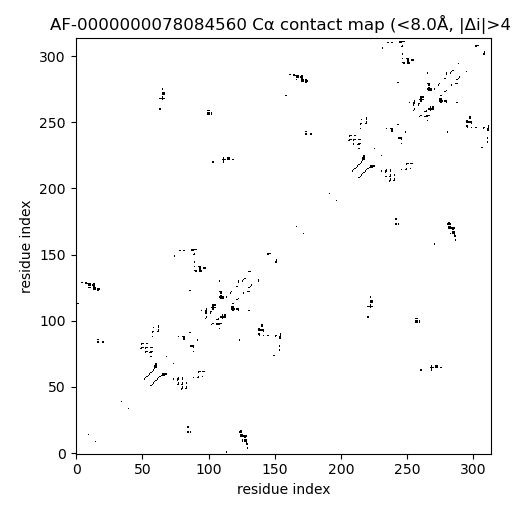 -12.797 1 91.31 101 GLN A C 1
ATOM 823 O O . GLN A 1 101 ? 11.617 7.34 -13.172 1 91.31 101 GLN A O 1
ATOM 828 N N . PHE A 1 102 ? 9.93 5.859 -13.203 1 92.38 102 PHE A N 1
ATOM 829 C CA . PHE A 1 102 ? 9.266 6.531 -14.312 1 92.38 102 PHE A CA 1
ATOM 830 C C . PHE A 1 102 ? 7.816 6.852 -13.961 1 92.38 102 PHE A C 1
ATOM 832 O O . PHE A 1 102 ? 6.922 6.719 -14.797 1 92.38 102 PHE A O 1
ATOM 839 N N . THR A 1 103 ? 7.648 7.203 -12.742 1 93.06 103 THR A N 1
ATOM 840 C CA . THR A 1 103 ? 6.32 7.422 -12.18 1 93.06 103 THR A CA 1
ATOM 841 C C . THR A 1 103 ? 5.5 8.352 -13.062 1 93.06 103 THR A C 1
ATOM 843 O O . THR A 1 103 ? 5.973 9.422 -13.453 1 93.06 103 THR A O 1
ATOM 846 N N . ASP A 1 104 ? 4.344 7.875 -13.461 1 92.44 104 ASP A N 1
ATOM 847 C CA . ASP A 1 104 ? 3.309 8.641 -14.156 1 92.44 104 ASP A CA 1
ATOM 848 C C . ASP A 1 104 ? 3.814 9.148 -15.5 1 92.44 104 ASP A C 1
ATOM 850 O O . ASP A 1 104 ? 3.541 10.289 -15.883 1 92.44 104 ASP A O 1
ATOM 854 N N . THR A 1 105 ? 4.68 8.375 -16.141 1 91.75 105 THR A N 1
ATOM 855 C CA . THR A 1 105 ? 5.078 8.555 -17.531 1 91.75 105 THR A CA 1
ATOM 856 C C . THR A 1 105 ? 4.57 7.402 -18.391 1 91.75 105 THR A C 1
ATOM 858 O O . THR A 1 105 ? 3.947 6.469 -17.875 1 91.75 105 THR A O 1
ATOM 861 N N . SER A 1 106 ? 4.812 7.469 -19.641 1 89.25 106 SER A N 1
ATOM 862 C CA . SER A 1 106 ? 4.363 6.422 -20.562 1 89.25 106 SER A CA 1
ATOM 863 C C . SER A 1 106 ? 5.133 5.125 -20.344 1 89.25 106 SER A C 1
ATOM 865 O O . SER A 1 106 ? 4.68 4.055 -20.75 1 89.25 106 SER A O 1
ATOM 867 N N . ILE A 1 107 ? 6.289 5.152 -19.625 1 87.69 107 ILE A N 1
ATOM 868 C CA . ILE A 1 107 ? 7.129 3.986 -19.359 1 87.69 107 ILE A CA 1
ATOM 869 C C . ILE A 1 107 ? 6.648 3.273 -18.109 1 87.69 107 ILE A C 1
ATOM 871 O O . ILE A 1 107 ? 6.957 2.098 -17.891 1 87.69 107 ILE A O 1
ATOM 875 N N . ASP A 1 108 ? 5.875 4.02 -17.25 1 90.5 108 ASP A N 1
ATOM 876 C CA . ASP A 1 108 ? 5.305 3.467 -16.016 1 90.5 108 ASP A CA 1
ATOM 877 C C . ASP A 1 108 ? 4.398 2.279 -16.328 1 90.5 108 ASP A C 1
ATOM 879 O O . ASP A 1 108 ? 3.416 2.414 -17.062 1 90.5 108 ASP A O 1
ATOM 883 N N . PRO A 1 109 ? 4.734 1.102 -15.797 1 88.75 109 PRO A N 1
ATOM 884 C CA . PRO A 1 109 ? 3.955 -0.095 -16.1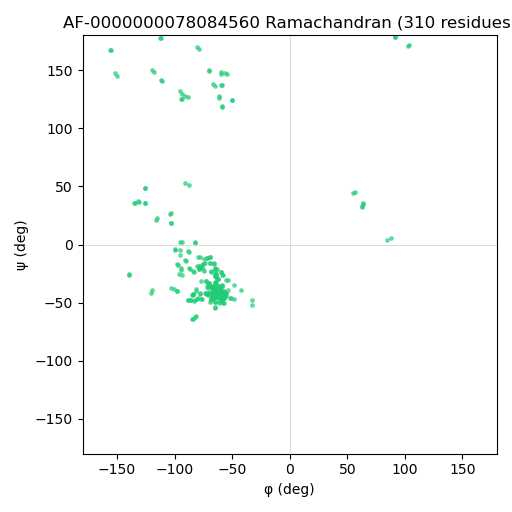25 1 88.75 109 PRO A CA 1
ATOM 885 C C . PRO A 1 109 ? 2.48 0.041 -15.75 1 88.75 109 PRO A C 1
ATOM 887 O O . PRO A 1 109 ? 1.634 -0.676 -16.281 1 88.75 109 PRO A O 1
ATOM 890 N N . HIS A 1 110 ? 2.199 0.816 -14.836 1 89.88 110 HIS A N 1
ATOM 891 C CA . HIS A 1 110 ? 0.803 1.052 -14.484 1 89.88 110 HIS A CA 1
ATOM 892 C C . HIS A 1 110 ? 0.472 2.541 -14.508 1 89.88 110 HIS A C 1
ATOM 894 O O . HIS A 1 110 ? -0.144 3.061 -13.578 1 89.88 110 HIS A O 1
ATOM 900 N N . THR A 1 111 ? 0.867 3.092 -15.547 1 90.81 111 THR A N 1
ATOM 901 C CA . THR A 1 111 ? 0.665 4.52 -15.773 1 90.81 111 THR A CA 1
ATOM 902 C C . THR A 1 111 ? -0.821 4.863 -15.758 1 90.81 111 THR A C 1
ATOM 904 O O . THR A 1 111 ? -1.643 4.121 -16.297 1 90.81 111 THR A O 1
ATOM 907 N N . PRO A 1 112 ? -1.154 5.965 -15.109 1 90.56 112 PRO A N 1
ATOM 908 C CA . PRO A 1 112 ? -2.549 6.418 -15.133 1 90.56 112 PRO A CA 1
ATOM 909 C C . PRO A 1 112 ? -2.986 6.918 -16.516 1 90.56 112 PRO A C 1
ATOM 911 O O . PRO A 1 112 ? -4.18 7.105 -16.75 1 90.56 112 PRO A O 1
ATOM 914 N N . PHE A 1 113 ? -2.082 7.082 -17.391 1 89.88 113 PHE A N 1
ATOM 915 C CA . PHE A 1 113 ? -2.402 7.562 -18.734 1 89.88 113 PHE A CA 1
ATOM 916 C C . PHE A 1 113 ? -3.268 6.551 -19.469 1 89.88 113 PHE A C 1
ATOM 918 O O . PHE A 1 113 ? -4.008 6.918 -20.391 1 89.88 113 PHE A O 1
ATOM 925 N N . LYS A 1 114 ? -3.205 5.348 -19.047 1 88.44 114 LYS A N 1
ATOM 926 C CA . LYS A 1 114 ? -3.994 4.305 -19.688 1 88.44 114 LYS A CA 1
ATOM 927 C C . LYS A 1 114 ? -5.332 4.105 -18.984 1 88.44 114 LYS A C 1
ATOM 929 O O . LYS A 1 114 ? -6.047 3.139 -19.25 1 88.44 114 LYS A O 1
ATOM 934 N N . GLY A 1 115 ? -5.547 4.898 -18 1 87.62 115 GLY A N 1
ATOM 935 C CA . GLY A 1 115 ? -6.844 4.895 -17.344 1 87.62 115 GLY A CA 1
ATOM 936 C C . GLY A 1 115 ? -6.828 4.18 -16 1 87.62 115 GLY A C 1
ATOM 937 O O . GLY A 1 115 ? -5.883 3.453 -15.688 1 87.62 115 GLY A O 1
ATOM 938 N N . PHE A 1 116 ? -7.871 4.309 -15.352 1 87.94 116 PHE A N 1
ATOM 939 C CA . PHE A 1 116 ? -7.996 3.797 -13.992 1 87.94 116 PHE A CA 1
ATOM 940 C C . PHE A 1 116 ? -7.906 2.275 -13.977 1 87.94 116 PHE A C 1
ATOM 942 O O . PHE A 1 116 ? -7.129 1.703 -13.203 1 87.94 116 PHE A O 1
ATOM 949 N N . TRP A 1 117 ? -8.68 1.705 -14.836 1 88.81 117 TRP A N 1
ATOM 950 C CA . TRP A 1 117 ? -8.781 0.25 -14.789 1 88.81 117 TRP A CA 1
ATOM 951 C C . TRP A 1 117 ? -7.453 -0.4 -15.148 1 88.81 117 TRP A C 1
ATOM 953 O O . TRP A 1 117 ? -7.055 -1.397 -14.539 1 88.81 117 TRP A O 1
ATOM 963 N N . TYR A 1 118 ? -6.789 0.188 -16.016 1 88.25 118 TYR A N 1
ATOM 964 C CA . TYR A 1 118 ? -5.477 -0.342 -16.375 1 88.25 118 TYR A CA 1
ATOM 965 C C . TYR A 1 118 ? -4.492 -0.159 -15.227 1 88.25 118 TYR A C 1
ATOM 967 O O . TYR A 1 118 ? -3.822 -1.11 -14.812 1 88.25 118 TYR A O 1
ATOM 975 N N . SER A 1 119 ? -4.461 1.055 -14.719 1 90 119 SER A N 1
ATOM 976 C CA . SER A 1 119 ? -3.486 1.352 -13.672 1 90 119 SER A CA 1
ATOM 977 C C . SER A 1 119 ? -3.814 0.606 -12.383 1 90 119 SER A C 1
ATOM 979 O O . SER A 1 119 ? -2.924 0.322 -11.578 1 90 119 SER A O 1
ATOM 981 N N . HIS A 1 120 ? -5.07 0.254 -12.258 1 88.12 120 HIS A N 1
ATOM 982 C CA . HIS A 1 120 ? -5.477 -0.428 -11.039 1 88.12 120 HIS A CA 1
ATOM 983 C C . HIS A 1 120 ? -5.242 -1.932 -11.141 1 88.12 120 HIS A C 1
ATOM 985 O O . HIS A 1 120 ? -4.66 -2.537 -10.242 1 88.12 120 HIS A O 1
ATOM 991 N N . ILE A 1 121 ? -5.625 -2.557 -12.18 1 89.44 121 ILE A N 1
ATOM 992 C CA . ILE A 1 121 ? -5.605 -4.016 -12.188 1 89.44 121 ILE A CA 1
ATOM 993 C C . ILE A 1 121 ? -5.121 -4.516 -13.547 1 89.44 121 ILE A C 1
ATOM 995 O O . ILE A 1 121 ? -4.594 -5.621 -13.656 1 89.44 121 ILE A O 1
ATOM 999 N N . GLY A 1 122 ? -5.285 -3.787 -14.578 1 87.88 122 GLY A N 1
ATOM 1000 C CA . GLY A 1 122 ? -4.961 -4.215 -15.93 1 87.88 122 GLY A CA 1
ATOM 1001 C C . GLY A 1 122 ? -3.496 -4.562 -16.109 1 87.88 122 GLY A C 1
ATOM 1002 O O . GLY A 1 122 ? -3.16 -5.512 -16.828 1 87.88 122 GLY A O 1
ATOM 1003 N N . TRP A 1 123 ? -2.648 -3.779 -15.438 1 87 123 TRP A N 1
ATOM 1004 C CA . TRP A 1 123 ? -1.214 -4.016 -15.562 1 87 123 TRP A CA 1
ATOM 1005 C C . TRP A 1 123 ? -0.836 -5.375 -14.977 1 87 123 TRP A C 1
ATOM 1007 O O . TRP A 1 123 ? 0.172 -5.965 -15.375 1 87 123 TRP A O 1
ATOM 1017 N N . ILE A 1 124 ? -1.619 -5.871 -14.031 1 87.88 124 ILE A N 1
ATOM 1018 C CA . ILE A 1 124 ? -1.354 -7.164 -13.414 1 87.88 124 ILE A CA 1
ATOM 1019 C C . ILE A 1 124 ? -1.904 -8.281 -14.289 1 87.88 124 ILE A C 1
ATOM 1021 O O . ILE A 1 124 ? -1.189 -9.234 -14.617 1 87.88 124 ILE A O 1
ATOM 1025 N N . VAL A 1 125 ? -3.121 -8.148 -14.727 1 88.88 125 VAL A N 1
ATOM 1026 C CA . VAL A 1 125 ? -3.816 -9.25 -15.383 1 88.88 125 VAL A CA 1
ATOM 1027 C C . VAL A 1 125 ? -3.344 -9.375 -16.828 1 88.88 125 VAL A C 1
ATOM 1029 O O . VAL A 1 125 ? -3.414 -10.461 -17.422 1 88.88 125 VAL A O 1
ATOM 1032 N N . ALA A 1 126 ? -2.805 -8.359 -17.359 1 86.5 126 ALA A N 1
ATOM 1033 C CA . ALA A 1 126 ? -2.342 -8.391 -18.75 1 86.5 126 ALA A CA 1
ATOM 1034 C C . ALA A 1 126 ? -0.826 -8.227 -18.828 1 86.5 126 ALA A C 1
ATOM 1036 O O . ALA A 1 126 ? -0.295 -7.754 -19.828 1 86.5 126 ALA A O 1
ATOM 1037 N N . TYR A 1 127 ? -0.21 -8.539 -17.781 1 86.31 127 TYR A N 1
ATOM 1038 C CA . TYR A 1 127 ? 1.23 -8.328 -17.672 1 86.31 127 TYR A CA 1
ATOM 1039 C C . TYR A 1 127 ? 1.955 -8.945 -18.875 1 86.31 127 TYR A C 1
ATOM 1041 O O . TYR A 1 127 ? 2.777 -8.289 -19.516 1 86.31 127 TYR A O 1
ATOM 1049 N N . HIS A 1 128 ? 1.645 -10.141 -19.266 1 85.38 128 HIS A N 1
ATOM 1050 C CA . HIS A 1 128 ? 2.426 -10.883 -20.25 1 85.38 128 HIS A CA 1
ATOM 1051 C C . HIS A 1 128 ? 2.039 -10.5 -21.672 1 85.38 128 HIS A C 1
ATOM 1053 O O . HIS A 1 128 ? 2.854 -10.609 -22.594 1 85.38 128 HIS A O 1
ATOM 1059 N N . SER A 1 129 ? 0.907 -10.023 -21.812 1 81.69 129 SER A N 1
ATOM 1060 C CA . SER A 1 129 ? 0.468 -9.633 -23.156 1 81.69 129 SER A CA 1
ATOM 1061 C C . SER A 1 129 ? 0.739 -8.148 -23.406 1 81.69 129 SER A C 1
ATOM 1063 O O . SER A 1 129 ? 0.874 -7.73 -24.562 1 81.69 129 SER A O 1
ATOM 1065 N N . ARG A 1 130 ? 0.869 -7.387 -22.375 1 71.5 130 ARG A N 1
ATOM 1066 C CA . ARG A 1 130 ? 0.931 -5.945 -22.594 1 71.5 130 ARG A CA 1
ATOM 1067 C C . ARG A 1 130 ? 2.248 -5.367 -22.094 1 71.5 130 ARG A C 1
ATOM 1069 O O . ARG A 1 130 ? 2.814 -4.469 -22.719 1 71.5 130 ARG A O 1
ATOM 1076 N N . PHE A 1 131 ? 2.717 -5.789 -21.078 1 65.38 131 PHE A N 1
ATOM 1077 C CA . PHE A 1 131 ? 3.885 -5.137 -20.5 1 65.38 131 PHE A CA 1
ATOM 1078 C C . PHE A 1 131 ? 5.148 -5.949 -20.766 1 65.38 131 PHE A C 1
ATOM 1080 O O . PHE A 1 131 ? 6.199 -5.387 -21.078 1 65.38 131 PHE A O 1
ATOM 1087 N N . ALA A 1 132 ? 5.051 -7.207 -20.719 1 61.72 132 ALA A N 1
ATOM 1088 C CA . ALA A 1 132 ? 6.246 -8.039 -20.844 1 61.72 132 ALA A CA 1
ATOM 1089 C C . ALA A 1 132 ? 6.742 -8.078 -22.281 1 61.72 132 ALA A C 1
ATOM 1091 O O . ALA A 1 132 ? 7.812 -8.625 -22.562 1 61.72 132 ALA A O 1
ATOM 1092 N N . THR A 1 133 ? 5.871 -7.582 -23.172 1 54.97 133 THR A N 1
ATOM 1093 C CA . THR A 1 133 ? 6.285 -7.699 -24.578 1 54.97 133 THR A CA 1
ATOM 1094 C C . THR A 1 133 ? 7.555 -6.891 -24.828 1 54.97 133 THR A C 1
ATOM 1096 O O . THR A 1 133 ? 8.344 -7.227 -25.719 1 54.97 133 THR A O 1
ATOM 1099 N N . ASP A 1 134 ? 7.703 -5.809 -24.25 1 52.91 134 ASP A N 1
ATOM 1100 C CA . ASP A 1 134 ? 9.008 -5.156 -24.344 1 52.91 134 ASP A CA 1
ATOM 1101 C C . ASP A 1 134 ? 9.914 -5.57 -23.188 1 52.91 134 ASP A C 1
ATOM 1103 O O . ASP A 1 134 ? 10.164 -4.781 -22.281 1 52.91 134 ASP A O 1
ATOM 1107 N N . GLU A 1 135 ? 10.023 -6.887 -23.047 1 50.72 135 GLU A N 1
ATOM 1108 C CA . GLU A 1 135 ? 10.773 -7.621 -22.031 1 50.72 135 GLU A CA 1
ATOM 1109 C C . GLU A 1 135 ? 12.031 -6.867 -21.625 1 50.72 135 GLU A C 1
ATOM 1111 O O . GLU A 1 135 ? 12.445 -6.918 -20.469 1 50.72 135 GLU A O 1
ATOM 1116 N N . ALA A 1 136 ? 12.75 -6.418 -22.688 1 48.12 136 ALA A N 1
ATOM 1117 C CA . ALA A 1 136 ? 14.109 -5.914 -22.484 1 48.12 136 ALA A CA 1
ATOM 1118 C C . ALA A 1 136 ? 14.164 -4.926 -21.328 1 48.12 136 ALA A C 1
ATOM 1120 O O . ALA A 1 136 ? 15.133 -4.902 -20.562 1 48.12 136 ALA A O 1
ATOM 1121 N N . LYS A 1 137 ? 13.094 -4.16 -21.188 1 58.97 137 LYS A N 1
ATOM 1122 C CA . LYS A 1 137 ? 13.281 -3.17 -20.141 1 58.97 137 LYS A CA 1
ATOM 1123 C C . LYS A 1 137 ? 12.711 -3.662 -18.812 1 58.97 137 LYS A C 1
ATOM 1125 O O . LYS A 1 137 ? 13.195 -3.289 -17.734 1 58.97 137 LYS A O 1
ATOM 1130 N N . LEU A 1 138 ? 11.961 -4.887 -19.047 1 74 138 LEU A N 1
ATOM 1131 C CA . LEU A 1 138 ? 11.391 -5.492 -17.844 1 74 138 LEU A CA 1
ATOM 1132 C C . LEU A 1 138 ? 12.328 -6.551 -17.266 1 74 138 LEU A C 1
ATOM 1134 O O . LEU A 1 138 ? 13.102 -7.164 -18 1 74 138 LEU A O 1
ATOM 1138 N N . LEU A 1 139 ? 12.656 -6.578 -16.109 1 86.44 139 LEU A N 1
ATOM 1139 C CA . LEU A 1 139 ? 13.383 -7.559 -15.305 1 86.44 139 LEU A CA 1
ATOM 1140 C C . LEU A 1 139 ? 14.883 -7.312 -15.375 1 86.44 139 LEU A C 1
ATOM 1142 O O . LEU A 1 139 ? 15.672 -8.133 -14.906 1 86.44 139 LEU A O 1
ATOM 1146 N N . ASN A 1 140 ? 15.25 -6.172 -16.062 1 89.88 140 ASN A N 1
ATOM 1147 C CA . ASN A 1 140 ? 16.672 -5.828 -16.094 1 89.88 140 ASN A CA 1
ATOM 1148 C C . ASN A 1 140 ? 17.109 -5.145 -14.805 1 89.88 140 ASN A C 1
ATOM 1150 O O . ASN A 1 140 ? 18.312 -5.031 -14.539 1 89.88 140 ASN A O 1
ATOM 1154 N N . ASN A 1 141 ? 16.156 -4.801 -14.039 1 93.06 141 ASN A N 1
ATOM 1155 C CA . ASN A 1 141 ? 16.469 -4.062 -12.82 1 93.06 141 ASN A CA 1
ATOM 1156 C C . ASN A 1 141 ? 16.391 -4.957 -11.586 1 93.06 141 ASN A C 1
ATOM 1158 O O . ASN A 1 141 ? 16.281 -4.461 -10.461 1 93.06 141 ASN A O 1
ATOM 1162 N N . VAL A 1 142 ? 16.438 -6.262 -11.812 1 96.19 142 VAL A N 1
ATOM 1163 C CA . VAL A 1 142 ? 16.297 -7.176 -10.688 1 96.19 142 VAL A CA 1
ATOM 1164 C C . VAL A 1 142 ? 17.359 -8.273 -10.773 1 96.19 142 VAL A C 1
ATOM 1166 O O . VAL A 1 142 ? 17.078 -9.43 -10.461 1 96.19 142 VAL A O 1
ATOM 1169 N N . ARG A 1 143 ? 18.484 -7.973 -11.211 1 95.62 143 ARG A N 1
ATOM 1170 C CA . ARG A 1 143 ? 19.578 -8.938 -11.289 1 95.62 143 ARG A CA 1
ATOM 1171 C C . ARG A 1 143 ? 19.906 -9.508 -9.914 1 95.62 143 ARG A C 1
ATOM 1173 O O . ARG A 1 143 ? 20.266 -10.68 -9.797 1 95.62 143 ARG A O 1
ATOM 1180 N N . ASP A 1 144 ? 19.781 -8.703 -8.898 1 96.44 144 ASP A N 1
ATOM 1181 C CA . ASP A 1 144 ? 20.062 -9.133 -7.531 1 96.44 144 ASP A CA 1
ATOM 1182 C C . ASP A 1 144 ? 19.156 -10.297 -7.133 1 96.44 144 ASP A C 1
ATOM 1184 O O . ASP A 1 144 ? 19.578 -11.219 -6.434 1 96.44 144 ASP A O 1
ATOM 1188 N N . LEU A 1 145 ? 17.953 -10.305 -7.586 1 97.12 145 LEU A N 1
ATOM 1189 C CA . LEU A 1 145 ? 17.016 -11.367 -7.266 1 97.12 145 LEU A CA 1
ATOM 1190 C C . LEU A 1 145 ? 17.25 -12.578 -8.164 1 97.12 145 LEU A C 1
ATOM 1192 O O . LEU A 1 145 ? 17.203 -13.719 -7.695 1 97.12 145 LEU A O 1
ATOM 1196 N N . LYS A 1 146 ? 17.516 -12.281 -9.398 1 96 146 LYS A N 1
ATOM 1197 C CA . LYS A 1 146 ? 17.703 -13.359 -10.367 1 96 146 LYS A CA 1
ATOM 1198 C C . LYS A 1 146 ? 18.906 -14.211 -10.016 1 96 146 LYS A C 1
ATOM 1200 O O . LYS A 1 146 ? 19.016 -15.367 -10.438 1 96 146 LYS A O 1
ATOM 1205 N N . LYS A 1 147 ? 19.75 -13.703 -9.281 1 97.25 147 LYS A N 1
ATOM 1206 C CA . LYS A 1 147 ? 20.953 -14.438 -8.891 1 97.25 147 LYS A CA 1
ATOM 1207 C C . LYS A 1 147 ? 20.641 -15.469 -7.809 1 97.25 147 LYS A C 1
ATOM 1209 O O . LYS A 1 147 ? 21.438 -16.375 -7.559 1 97.25 147 LYS A O 1
ATOM 1214 N N . GLN A 1 148 ? 19.578 -15.344 -7.137 1 97.31 148 GLN A N 1
ATOM 1215 C CA . GLN A 1 148 ? 19.188 -16.25 -6.059 1 97.31 148 GLN A CA 1
ATOM 1216 C C . GLN A 1 148 ? 18.281 -17.359 -6.57 1 97.31 148 GLN A C 1
ATOM 1218 O O . GLN A 1 148 ? 17.203 -17.094 -7.113 1 97.31 148 GLN A O 1
ATOM 1223 N N . TRP A 1 149 ? 18.688 -18.547 -6.301 1 97.19 149 TRP A N 1
ATOM 1224 C CA . TRP A 1 149 ? 17.953 -19.688 -6.828 1 97.19 149 TRP A CA 1
ATOM 1225 C C . TRP A 1 149 ? 16.531 -19.734 -6.281 1 97.19 149 TRP A C 1
ATOM 1227 O O . TRP A 1 149 ? 15.602 -20.141 -6.98 1 97.19 149 TRP A O 1
ATOM 1237 N N . TYR A 1 150 ? 16.344 -19.422 -5.074 1 97.81 150 TYR A N 1
ATOM 1238 C CA . TYR A 1 150 ? 15.039 -19.5 -4.43 1 97.81 150 TYR A CA 1
ATOM 1239 C C . TYR A 1 150 ? 14.031 -18.578 -5.109 1 97.81 150 TYR A C 1
ATOM 1241 O O . TYR A 1 150 ? 12.883 -18.969 -5.34 1 97.81 150 TYR A O 1
ATOM 1249 N N . TYR A 1 151 ? 14.422 -17.375 -5.449 1 97.56 151 TYR A N 1
ATOM 1250 C CA . TYR A 1 151 ? 13.523 -16.422 -6.102 1 97.56 151 TYR A CA 1
ATOM 1251 C C . TYR A 1 151 ? 13.227 -16.859 -7.531 1 97.56 151 TYR A C 1
ATOM 1253 O O . TYR A 1 151 ? 12.117 -16.656 -8.031 1 97.56 151 TYR A O 1
ATOM 1261 N N . ARG A 1 152 ? 14.211 -17.5 -8.172 1 96.56 152 ARG A N 1
ATOM 1262 C CA . ARG A 1 152 ? 13.938 -18.078 -9.477 1 96.56 152 ARG A CA 1
ATOM 1263 C C . ARG A 1 152 ? 12.914 -19.203 -9.367 1 96.56 152 ARG A C 1
ATOM 1265 O O . ARG A 1 152 ? 11.992 -19.297 -10.195 1 96.56 152 ARG A O 1
ATOM 1272 N N . PHE A 1 153 ? 13.125 -19.984 -8.375 1 97 153 PHE A N 1
ATOM 1273 C CA . PHE A 1 153 ? 12.18 -21.062 -8.133 1 97 153 PHE A CA 1
ATOM 1274 C C . PHE A 1 153 ? 10.773 -20.531 -7.922 1 97 153 PHE A C 1
ATOM 1276 O O . PHE A 1 153 ? 9.82 -21.016 -8.539 1 97 153 PHE A O 1
ATOM 1283 N N . LEU A 1 154 ? 10.602 -19.5 -7.125 1 95.38 154 LEU A N 1
ATOM 1284 C CA . LEU A 1 154 ? 9.297 -18.906 -6.867 1 95.38 154 LEU A CA 1
ATOM 1285 C C . LEU A 1 154 ? 8.711 -18.281 -8.133 1 95.38 154 LEU A C 1
ATOM 1287 O O . LEU A 1 154 ? 7.5 -18.344 -8.359 1 95.38 154 LEU A O 1
ATOM 1291 N N . HIS A 1 155 ? 9.562 -17.766 -8.984 1 92.88 155 HIS A N 1
ATOM 1292 C CA . HIS A 1 155 ? 9.141 -17.109 -10.211 1 92.88 155 HIS A CA 1
ATOM 1293 C C . HIS A 1 155 ? 8.602 -18.109 -11.219 1 92.88 155 HIS A C 1
ATOM 1295 O O . HIS A 1 155 ? 7.613 -17.844 -11.906 1 92.88 155 HIS A O 1
ATOM 1301 N N . TYR A 1 156 ? 9.141 -19.219 -11.305 1 91.12 156 TYR A N 1
ATOM 1302 C CA . TYR A 1 156 ? 8.82 -20.172 -12.359 1 91.12 156 TYR A CA 1
ATOM 1303 C C . TYR A 1 156 ? 7.84 -21.234 -11.859 1 91.12 156 TYR A C 1
ATOM 1305 O O . TYR A 1 156 ? 7.375 -22.062 -12.641 1 91.12 156 TYR A O 1
ATOM 1313 N N . THR A 1 157 ? 7.523 -21.156 -10.484 1 82.25 157 THR A N 1
ATOM 1314 C CA . THR A 1 157 ? 6.586 -22.141 -9.961 1 82.25 157 THR A CA 1
ATOM 1315 C C . THR A 1 157 ? 5.25 -21.484 -9.617 1 82.25 157 THR A C 1
ATOM 1317 O O . THR A 1 157 ? 4.188 -22.062 -9.891 1 82.25 157 THR A O 1
ATOM 1320 N N . MET B 1 1 ? 26.516 11.945 9.141 1 28.05 1 MET B N 1
ATOM 1321 C CA . MET B 1 1 ? 25.219 12.523 8.781 1 28.05 1 MET B CA 1
ATOM 1322 C C . MET B 1 1 ? 24.078 11.812 9.508 1 28.05 1 MET B C 1
ATOM 1324 O O . MET B 1 1 ? 22.906 12.031 9.188 1 28.05 1 MET B O 1
ATOM 1328 N N . GLN B 1 2 ? 24.312 10.688 10.062 1 33.5 2 GLN B N 1
ATOM 1329 C CA . GLN B 1 2 ? 23.516 9.805 10.906 1 33.5 2 GLN B CA 1
ATOM 1330 C C . GLN B 1 2 ? 22.969 10.555 12.117 1 33.5 2 GLN B C 1
ATOM 1332 O O . GLN B 1 2 ? 21.844 10.312 12.547 1 33.5 2 GLN B O 1
ATOM 1337 N N . ALA B 1 3 ? 23.75 11.391 12.656 1 39.44 3 ALA B N 1
ATOM 1338 C CA . ALA B 1 3 ? 23.703 11.969 14 1 39.44 3 ALA B CA 1
ATOM 1339 C C . ALA B 1 3 ? 22.641 13.055 14.094 1 39.44 3 ALA B C 1
ATOM 1341 O O . ALA B 1 3 ? 22.25 13.445 15.195 1 39.44 3 ALA B O 1
ATOM 1342 N N . GLN B 1 4 ? 22.422 13.734 12.969 1 40.06 4 GLN B N 1
ATOM 1343 C CA . GLN B 1 4 ? 21.703 14.984 13.141 1 40.06 4 GLN B CA 1
ATOM 1344 C C . GLN B 1 4 ? 20.219 14.727 13.422 1 40.06 4 GLN B C 1
ATOM 1346 O O . GLN B 1 4 ? 19.484 15.641 13.812 1 40.06 4 GLN B O 1
ATOM 1351 N N . CYS B 1 5 ? 19.719 13.562 13.016 1 46.06 5 CYS B N 1
ATOM 1352 C CA . CYS B 1 5 ? 18.297 13.344 13.234 1 46.06 5 CYS B CA 1
ATOM 1353 C C . CYS B 1 5 ? 17.938 13.523 14.703 1 46.06 5 CYS B C 1
ATOM 1355 O O . CYS B 1 5 ? 16.781 13.828 15.031 1 46.06 5 CYS B O 1
ATOM 1357 N N . PHE B 1 6 ? 18.938 13.203 15.539 1 50.84 6 PHE B N 1
ATOM 1358 C CA . PHE B 1 6 ? 18.641 13.164 16.969 1 50.84 6 PHE B CA 1
ATOM 1359 C C . PHE B 1 6 ? 18.688 14.562 17.562 1 50.84 6 PHE B C 1
ATOM 1361 O O . PHE B 1 6 ? 18.469 14.734 18.766 1 50.84 6 PHE B O 1
ATOM 1368 N N . ARG B 1 7 ? 18.938 15.508 16.609 1 56.84 7 ARG B N 1
ATOM 1369 C CA . ARG B 1 7 ? 19.25 16.688 17.406 1 56.84 7 ARG B CA 1
ATOM 1370 C C . ARG B 1 7 ? 18.016 17.562 17.578 1 56.84 7 ARG B C 1
ATOM 1372 O O . ARG B 1 7 ? 17.938 18.359 18.531 1 56.84 7 ARG B O 1
ATOM 1379 N N . THR B 1 8 ? 16.953 17.516 16.609 1 69.5 8 THR B N 1
ATOM 1380 C CA . THR B 1 8 ? 15.844 18.422 16.828 1 69.5 8 THR B CA 1
ATOM 1381 C C . THR B 1 8 ? 14.781 17.781 17.719 1 69.5 8 THR B C 1
ATOM 1383 O O . THR B 1 8 ? 14.422 16.625 17.516 1 69.5 8 THR B O 1
ATOM 1386 N N . PRO B 1 9 ? 14.453 18.547 18.781 1 83.06 9 PRO B N 1
ATOM 1387 C CA . PRO B 1 9 ? 13.461 17.984 19.688 1 83.06 9 PRO B CA 1
ATOM 1388 C C . PRO B 1 9 ? 12.133 17.688 19 1 83.06 9 PRO B C 1
ATOM 1390 O O . PRO B 1 9 ? 11.75 18.375 18.047 1 83.06 9 PRO B O 1
ATOM 1393 N N . TRP B 1 10 ? 11.461 16.641 19.453 1 88.81 10 TRP B N 1
ATOM 1394 C CA . TRP B 1 10 ? 10.148 16.25 18.938 1 88.81 10 TRP B CA 1
ATOM 1395 C C . TRP B 1 10 ? 9.109 17.328 19.25 1 88.81 10 TRP B C 1
ATOM 1397 O O . TRP B 1 10 ? 9.109 17.906 20.344 1 88.81 10 TRP B O 1
ATOM 1407 N N . THR B 1 11 ? 8.266 17.641 18.281 1 89.25 11 THR B N 1
ATOM 1408 C CA . THR B 1 11 ? 7.16 18.562 18.484 1 89.25 11 THR B CA 1
ATOM 1409 C C . THR B 1 11 ? 6.004 17.859 19.203 1 89.25 11 THR B C 1
ATOM 1411 O O . THR B 1 11 ? 5.996 16.641 19.344 1 89.25 11 THR B O 1
ATOM 1414 N N . ALA B 1 12 ? 5.039 18.656 19.656 1 91.06 12 ALA B N 1
ATOM 1415 C CA . ALA B 1 12 ? 3.842 18.109 20.281 1 91.06 12 ALA B CA 1
ATOM 1416 C C . ALA B 1 12 ? 3.082 17.203 19.328 1 91.06 12 ALA B C 1
ATOM 1418 O O . ALA B 1 12 ? 2.574 16.156 19.719 1 91.06 12 ALA B O 1
ATOM 1419 N N . ILE B 1 13 ? 3.037 17.625 18.109 1 88.38 13 ILE B N 1
ATOM 1420 C CA . ILE B 1 13 ? 2.32 16.844 17.094 1 88.38 13 ILE B CA 1
ATOM 1421 C C . ILE B 1 13 ? 3.045 15.523 16.859 1 88.38 13 ILE B C 1
ATOM 1423 O O . ILE B 1 13 ? 2.406 14.484 16.688 1 88.38 13 ILE B O 1
ATOM 1427 N N . ASP B 1 14 ? 4.344 15.539 16.844 1 91.12 14 ASP B N 1
ATOM 1428 C CA . ASP B 1 14 ? 5.121 14.312 16.688 1 91.12 14 ASP B CA 1
ATOM 1429 C C . ASP B 1 14 ? 4.828 13.328 17.828 1 91.12 14 ASP B C 1
ATOM 1431 O O . ASP B 1 14 ? 4.648 12.133 17.578 1 91.12 14 ASP B O 1
ATOM 1435 N N . ILE B 1 15 ? 4.77 13.844 18.938 1 93 15 ILE B N 1
ATOM 1436 C CA . ILE B 1 15 ? 4.504 13.016 20.109 1 93 15 ILE B CA 1
ATOM 1437 C C . ILE B 1 15 ? 3.107 12.406 20.016 1 93 15 ILE B C 1
ATOM 1439 O O . ILE B 1 15 ? 2.918 11.219 20.281 1 93 15 ILE B O 1
ATOM 1443 N N . LEU B 1 16 ? 2.15 13.195 19.641 1 92.06 16 LEU B N 1
ATOM 1444 C CA . LEU B 1 16 ? 0.789 12.695 19.469 1 92.06 16 LEU B CA 1
ATOM 1445 C C . LEU B 1 16 ? 0.726 11.641 18.375 1 92.06 16 LEU B C 1
ATOM 1447 O O . LEU B 1 16 ? 0.014 10.641 18.516 1 92.06 16 LEU B O 1
ATOM 1451 N N . ASN B 1 17 ? 1.513 11.867 17.344 1 90.12 17 ASN B N 1
ATOM 1452 C CA . ASN B 1 17 ? 1.575 10.906 16.25 1 90.12 17 ASN B CA 1
ATOM 1453 C C . ASN B 1 17 ? 2.123 9.562 16.734 1 90.12 17 ASN B C 1
ATOM 1455 O O . ASN B 1 17 ? 1.79 8.516 16.156 1 90.12 17 ASN B O 1
ATOM 1459 N N . MET B 1 18 ? 2.902 9.648 17.672 1 91.81 18 MET B N 1
ATOM 1460 C CA . MET B 1 18 ? 3.477 8.422 18.219 1 91.81 18 MET B CA 1
ATOM 1461 C C . MET B 1 18 ? 2.537 7.785 19.234 1 91.81 18 MET B C 1
ATOM 1463 O O . MET B 1 18 ? 2.283 6.578 19.188 1 91.81 18 MET B O 1
ATOM 1467 N N . ILE B 1 19 ? 1.955 8.508 20.062 1 94.69 19 ILE B N 1
ATOM 1468 C CA . ILE B 1 19 ? 1.22 8 21.203 1 94.69 19 ILE B CA 1
ATOM 1469 C C . ILE B 1 19 ? -0.145 7.48 20.766 1 94.69 19 ILE B C 1
ATOM 1471 O O . ILE B 1 19 ? -0.592 6.426 21.219 1 94.69 19 ILE B O 1
ATOM 1475 N N . VAL B 1 20 ? -0.785 8.172 19.938 1 93.44 20 VAL B N 1
ATOM 1476 C CA . VAL B 1 20 ? -2.166 7.852 19.594 1 93.44 20 VAL B CA 1
ATOM 1477 C C . VAL B 1 20 ? -2.225 6.496 18.891 1 93.44 20 VAL B C 1
ATOM 1479 O O . VAL B 1 20 ? -2.918 5.582 19.359 1 93.44 20 VAL B O 1
ATOM 1482 N N . PRO B 1 21 ? -1.437 6.344 17.828 1 91.75 21 PRO B N 1
ATOM 1483 C CA . PRO B 1 21 ? -1.487 5.012 17.219 1 91.75 21 PRO B CA 1
ATOM 1484 C C . PRO B 1 21 ? -1.008 3.914 18.172 1 91.75 21 PRO B C 1
ATOM 1486 O O . PRO B 1 21 ? -1.536 2.799 18.156 1 91.75 21 PRO B O 1
ATOM 1489 N N . SER B 1 22 ? -0.052 4.191 18.969 1 93.62 22 SER B N 1
ATOM 1490 C CA . SER B 1 22 ? 0.433 3.209 19.938 1 93.62 22 SER B CA 1
ATOM 1491 C C . SER B 1 22 ? -0.653 2.84 20.938 1 93.62 22 SER B C 1
ATOM 1493 O O . SER B 1 22 ? -0.819 1.666 21.281 1 93.62 22 SER B O 1
ATOM 1495 N N . ALA B 1 23 ? -1.346 3.811 21.375 1 94.75 23 ALA B N 1
ATOM 1496 C CA . ALA B 1 23 ? -2.432 3.58 22.328 1 94.75 23 ALA B CA 1
ATOM 1497 C C . ALA B 1 23 ? -3.541 2.74 21.703 1 94.75 23 ALA B C 1
ATOM 1499 O O . ALA B 1 23 ? -4.074 1.828 22.328 1 94.75 23 ALA B O 1
ATOM 1500 N N . ILE B 1 24 ? -3.836 3.068 20.516 1 89.81 24 ILE B N 1
ATOM 1501 C CA . ILE B 1 24 ? -4.879 2.32 19.828 1 89.81 24 ILE B CA 1
ATOM 1502 C C . ILE B 1 24 ? -4.453 0.862 19.672 1 89.81 24 ILE B C 1
ATOM 1504 O O . ILE B 1 24 ? -5.238 -0.051 19.922 1 89.81 24 ILE B O 1
ATOM 1508 N N . HIS B 1 25 ? -3.229 0.585 19.297 1 88.38 25 HIS B N 1
ATOM 1509 C CA . HIS B 1 25 ? -2.723 -0.779 19.188 1 88.38 25 HIS B CA 1
ATOM 1510 C C . HIS B 1 25 ? -2.674 -1.463 20.547 1 88.38 25 HIS B C 1
ATOM 1512 O O . HIS B 1 25 ? -2.992 -2.648 20.656 1 88.38 25 HIS B O 1
ATOM 1518 N N . GLY B 1 26 ? -2.232 -0.685 21.516 1 91.31 26 GLY B N 1
ATOM 1519 C CA . GLY B 1 26 ? -2.242 -1.216 22.875 1 91.31 26 GLY B CA 1
ATOM 1520 C C . GLY B 1 26 ? -3.621 -1.643 23.344 1 91.31 26 GLY B C 1
ATOM 1521 O O . GLY B 1 26 ? -3.785 -2.727 23.891 1 91.31 26 GLY B O 1
ATOM 1522 N N . LEU B 1 27 ? -4.586 -0.823 23.016 1 89.5 27 LEU B N 1
ATOM 1523 C CA . LEU B 1 27 ? -5.965 -1.129 23.391 1 89.5 27 LEU B CA 1
ATOM 1524 C C . LEU B 1 27 ? -6.484 -2.324 22.594 1 89.5 27 LEU B C 1
ATOM 1526 O O . LEU B 1 27 ? -7.262 -3.129 23.125 1 89.5 27 LEU B O 1
ATOM 1530 N N . ALA B 1 28 ? -6.031 -2.381 21.359 1 84.56 28 ALA B N 1
ATOM 1531 C CA . ALA B 1 28 ? -6.457 -3.49 20.516 1 84.56 28 ALA B CA 1
ATOM 1532 C C . ALA B 1 28 ? -5.965 -4.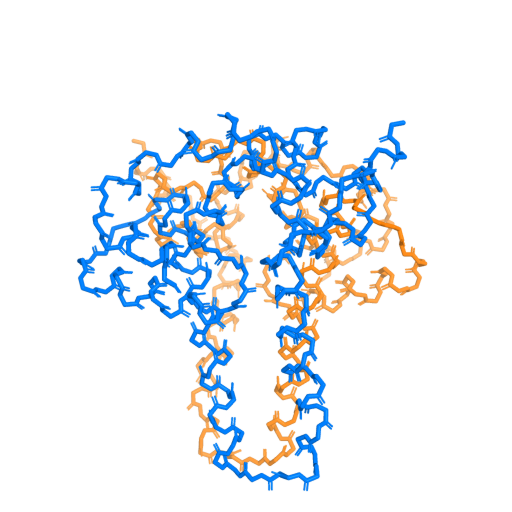824 21.062 1 84.56 28 ALA B C 1
ATOM 1534 O O . ALA B 1 28 ? -6.57 -5.871 20.812 1 84.56 28 ALA B O 1
ATOM 1535 N N . LEU B 1 29 ? -4.902 -4.812 21.812 1 86.69 29 LEU B N 1
ATOM 1536 C CA . LEU B 1 29 ? -4.383 -6.031 22.422 1 86.69 29 LEU B CA 1
ATOM 1537 C C . LEU B 1 29 ? -5.371 -6.586 23.453 1 86.69 29 LEU B C 1
ATOM 1539 O O . LEU B 1 29 ? -5.301 -7.762 23.812 1 86.69 29 LEU B O 1
ATOM 1543 N N . LEU B 1 30 ? -6.312 -5.789 23.891 1 88.06 30 LEU B N 1
ATOM 1544 C CA . LEU B 1 30 ? -7.312 -6.219 24.859 1 88.06 30 LEU B CA 1
ATOM 1545 C C . LEU B 1 30 ? -8.508 -6.859 24.156 1 88.06 30 LEU B C 1
ATOM 1547 O O . LEU B 1 30 ? -9.391 -7.41 24.812 1 88.06 30 LEU B O 1
ATOM 1551 N N . ALA B 1 31 ? -8.547 -6.832 22.938 1 83.75 31 ALA B N 1
ATOM 1552 C CA . ALA B 1 31 ? -9.695 -7.266 22.141 1 83.75 31 ALA B CA 1
ATOM 1553 C C . ALA B 1 31 ? -10.07 -8.711 22.469 1 83.75 31 ALA B C 1
ATOM 1555 O O . ALA B 1 31 ? -11.25 -9.039 22.609 1 83.75 31 ALA B O 1
ATOM 1556 N N . PRO B 1 32 ? -9.148 -9.672 22.609 1 82.56 32 PRO B N 1
ATOM 1557 C CA . PRO B 1 32 ? -9.523 -11.055 22.891 1 82.56 32 PRO B CA 1
ATOM 1558 C C . PRO B 1 32 ? -10.297 -11.188 24.203 1 82.56 32 PRO B C 1
ATOM 1560 O O . PRO B 1 32 ? -11.125 -12.094 24.344 1 82.56 32 PRO B O 1
ATOM 1563 N N . PHE B 1 33 ? -10.133 -10.273 25.078 1 89.06 33 PHE B N 1
ATOM 1564 C CA . PHE B 1 33 ? -10.781 -10.328 26.391 1 89.06 33 PHE B CA 1
ATOM 1565 C C . PHE B 1 33 ? -12.141 -9.641 26.344 1 89.06 33 PHE B C 1
ATOM 1567 O O . PHE B 1 33 ? -12.938 -9.789 27.281 1 89.06 33 PHE B O 1
ATOM 1574 N N . HIS B 1 34 ? -12.414 -8.945 25.406 1 88.69 34 HIS B N 1
ATOM 1575 C CA . HIS B 1 34 ? -13.664 -8.211 25.25 1 88.69 34 HIS B CA 1
ATOM 1576 C C . HIS B 1 34 ? -14.336 -8.539 23.922 1 88.69 34 HIS B C 1
ATOM 1578 O O . HIS B 1 34 ? -14.922 -7.656 23.281 1 88.69 34 HIS B O 1
ATOM 1584 N N . PHE B 1 35 ? -14.156 -9.727 23.641 1 81.88 35 PHE B N 1
ATOM 1585 C CA . PHE B 1 35 ? -14.641 -10.188 22.344 1 81.88 35 PHE B CA 1
ATOM 1586 C C . PHE B 1 35 ? -16.156 -10.023 22.234 1 81.88 35 PHE B C 1
ATOM 1588 O O . PHE B 1 35 ? -16.891 -10.406 23.141 1 81.88 35 PHE B O 1
ATOM 1595 N N . ASN B 1 36 ? -16.609 -9.359 21.219 1 85 36 ASN B N 1
ATOM 1596 C CA . ASN B 1 36 ? -18.016 -9.289 20.812 1 85 36 ASN B CA 1
ATOM 1597 C C . ASN B 1 36 ? -18.156 -9.094 19.297 1 85 36 ASN B C 1
ATOM 1599 O O . ASN B 1 36 ? -17.328 -8.422 18.672 1 85 36 ASN B O 1
ATOM 1603 N N . TRP B 1 37 ? -19.125 -9.656 18.797 1 82.25 37 TRP B N 1
ATOM 1604 C CA . TRP B 1 37 ? -19.297 -9.711 17.344 1 82.25 37 TRP B CA 1
ATOM 1605 C C . TRP B 1 37 ? -19.5 -8.312 16.766 1 82.25 37 TRP B C 1
ATOM 1607 O O . TRP B 1 37 ? -19.078 -8.039 15.633 1 82.25 37 TRP B O 1
ATOM 1617 N N . PHE B 1 38 ? -20.125 -7.531 17.547 1 86.81 38 PHE B N 1
ATOM 1618 C CA . PHE B 1 38 ? -20.328 -6.164 17.094 1 86.81 38 PHE B CA 1
ATOM 1619 C C . PHE B 1 38 ? -18.984 -5.441 16.938 1 86.81 38 PHE B C 1
ATOM 1621 O O . PHE B 1 38 ? -18.75 -4.785 15.922 1 86.81 38 PHE B O 1
ATOM 1628 N N . ALA B 1 39 ? -18.156 -5.633 17.844 1 84.88 39 ALA B N 1
ATOM 1629 C CA . ALA B 1 39 ? -16.828 -5.012 17.812 1 84.88 39 ALA B CA 1
ATOM 1630 C C . ALA B 1 39 ? -16 -5.543 16.641 1 84.88 39 ALA B C 1
ATOM 1632 O O . ALA B 1 39 ? -15.281 -4.781 15.992 1 84.88 39 ALA B O 1
ATOM 1633 N N . ILE B 1 40 ? -16.094 -6.75 16.359 1 80.75 40 ILE B N 1
ATOM 1634 C CA . ILE B 1 40 ? -15.359 -7.355 15.258 1 80.75 40 ILE B CA 1
ATOM 1635 C C . ILE B 1 40 ? -15.844 -6.773 13.938 1 80.75 40 ILE B C 1
ATOM 1637 O O . ILE B 1 40 ? -15.039 -6.441 13.062 1 80.75 40 ILE B O 1
ATOM 1641 N N . ARG B 1 41 ? -17.109 -6.699 13.812 1 83.94 41 ARG B N 1
ATOM 1642 C CA . ARG B 1 41 ? -17.672 -6.137 12.586 1 83.94 41 ARG B CA 1
ATOM 1643 C C . ARG B 1 41 ? -17.203 -4.703 12.375 1 83.94 41 ARG B C 1
ATOM 1645 O O . ARG B 1 41 ? -16.828 -4.328 11.266 1 83.94 41 ARG B O 1
ATOM 1652 N N . ILE B 1 42 ? -17.219 -3.922 13.43 1 86.5 42 ILE B N 1
ATOM 1653 C CA . ILE B 1 42 ? -16.781 -2.533 13.328 1 86.5 42 ILE B CA 1
ATOM 1654 C C . ILE B 1 42 ? -15.305 -2.48 12.961 1 86.5 42 ILE B C 1
ATOM 1656 O O . ILE B 1 42 ? -14.898 -1.685 12.109 1 86.5 42 ILE B O 1
ATOM 1660 N N . ALA B 1 43 ? -14.57 -3.344 13.562 1 84.25 43 ALA B N 1
ATOM 1661 C CA . ALA B 1 43 ? -13.141 -3.381 13.281 1 84.25 43 ALA B CA 1
ATOM 1662 C C . ALA B 1 43 ? -12.875 -3.721 11.812 1 84.25 43 ALA B C 1
ATOM 1664 O O . ALA B 1 43 ? -12.031 -3.102 11.172 1 84.25 43 ALA B O 1
ATOM 1665 N N . LEU B 1 44 ? -13.602 -4.676 11.336 1 82.75 44 LEU B N 1
ATOM 1666 C CA . LEU B 1 44 ? -13.43 -5.098 9.945 1 82.75 44 LEU B CA 1
ATOM 1667 C C . LEU B 1 44 ? -13.844 -3.984 8.984 1 82.75 44 LEU B C 1
ATOM 1669 O O . LEU B 1 44 ? -13.164 -3.746 7.984 1 82.75 44 LEU B O 1
ATOM 1673 N N . VAL B 1 45 ? -14.898 -3.334 9.305 1 88.06 45 VAL B N 1
ATOM 1674 C CA . VAL B 1 45 ? -15.367 -2.238 8.461 1 88.06 45 VAL B CA 1
ATOM 1675 C C . VAL B 1 45 ? -14.344 -1.104 8.469 1 88.06 45 VAL B C 1
ATOM 1677 O O . VAL B 1 45 ? -13.984 -0.572 7.418 1 88.06 45 VAL B O 1
ATOM 1680 N N . LEU B 1 46 ? -13.867 -0.778 9.609 1 88.69 46 LEU B N 1
ATOM 1681 C CA . LEU B 1 46 ? -12.898 0.311 9.727 1 88.69 46 LEU B CA 1
ATOM 1682 C C . LEU B 1 46 ? -11.602 -0.038 9.008 1 88.69 46 LEU B C 1
ATOM 1684 O O . LEU B 1 46 ? -11 0.816 8.352 1 88.69 46 LEU B O 1
ATOM 1688 N N . LEU B 1 47 ? -11.195 -1.259 9.156 1 84.88 47 LEU B N 1
ATOM 1689 C CA . LEU B 1 47 ? -9.992 -1.715 8.469 1 84.88 47 LEU B CA 1
ATOM 1690 C C . LEU B 1 47 ? -10.141 -1.57 6.957 1 84.88 47 LEU B C 1
ATOM 1692 O O . LEU B 1 47 ? -9.234 -1.07 6.285 1 84.88 47 LEU B O 1
ATOM 1696 N N . HIS B 1 48 ? -11.242 -1.975 6.484 1 86.69 48 HIS B N 1
ATOM 1697 C CA . HIS B 1 48 ? -11.469 -1.926 5.043 1 86.69 48 HIS B CA 1
ATOM 1698 C C . HIS B 1 48 ? -11.586 -0.487 4.551 1 86.69 48 HIS B C 1
ATOM 1700 O O . HIS B 1 48 ? -10.961 -0.115 3.557 1 86.69 48 HIS B O 1
ATOM 1706 N N . VAL B 1 49 ? -12.344 0.28 5.25 1 91.25 49 VAL B N 1
ATOM 1707 C CA . VAL B 1 49 ? -12.594 1.656 4.836 1 91.25 49 VAL B CA 1
ATOM 1708 C C . VAL B 1 49 ? -11.289 2.453 4.875 1 91.25 49 VAL B C 1
ATOM 1710 O O . VAL B 1 49 ? -10.977 3.191 3.939 1 91.25 49 VAL B O 1
ATOM 1713 N N . THR B 1 50 ? -10.539 2.283 5.859 1 91.69 50 THR B N 1
ATOM 1714 C CA . THR B 1 50 ? -9.297 3.047 5.984 1 91.69 50 THR B CA 1
ATOM 1715 C C . THR B 1 50 ? -8.273 2.588 4.949 1 91.69 50 THR B C 1
ATOM 1717 O O . THR B 1 50 ? -7.617 3.412 4.309 1 91.69 50 THR B O 1
ATOM 1720 N N . SER B 1 51 ? -8.195 1.33 4.781 1 89.38 51 SER B N 1
ATOM 1721 C CA . SER B 1 51 ? -7.25 0.8 3.803 1 89.38 51 SER B CA 1
ATOM 1722 C C . SER B 1 51 ? -7.609 1.245 2.391 1 89.38 51 SER B C 1
ATOM 1724 O O . SER B 1 51 ? -6.738 1.664 1.625 1 89.38 51 SER B O 1
ATOM 1726 N N . LEU B 1 52 ? -8.875 1.141 2.139 1 89.62 52 LEU B N 1
ATOM 1727 C CA . LEU B 1 52 ? -9.352 1.534 0.818 1 89.62 52 LEU B CA 1
ATOM 1728 C C . LEU B 1 52 ? -9.156 3.031 0.595 1 89.62 52 LEU B C 1
ATOM 1730 O O . LEU B 1 52 ? -8.781 3.457 -0.498 1 89.62 52 LEU B O 1
ATOM 1734 N N . SER B 1 53 ? -9.406 3.738 1.584 1 94.56 53 SER B N 1
ATOM 1735 C CA . SER B 1 53 ? -9.305 5.188 1.438 1 94.56 53 SER B CA 1
ATOM 1736 C C . SER B 1 53 ? -7.859 5.621 1.209 1 94.56 53 SER B C 1
ATOM 1738 O O . SER B 1 53 ? -7.594 6.508 0.397 1 94.56 53 SER B O 1
ATOM 1740 N N . VAL B 1 54 ? -6.934 4.996 1.828 1 94.62 54 VAL B N 1
ATOM 1741 C CA . VAL B 1 54 ? -5.531 5.348 1.617 1 94.62 54 VAL B CA 1
ATOM 1742 C C . VAL B 1 54 ? -5.09 4.898 0.226 1 94.62 54 VAL B C 1
ATOM 1744 O O . VAL B 1 54 ? -4.469 5.668 -0.513 1 94.62 54 VAL B O 1
ATOM 1747 N N . THR B 1 55 ? -5.48 3.758 -0.125 1 92 55 THR B N 1
ATOM 1748 C CA . THR B 1 55 ? -5.043 3.193 -1.397 1 92 55 THR B CA 1
ATOM 1749 C C . THR B 1 55 ? -5.734 3.895 -2.564 1 92 55 THR B C 1
ATOM 1751 O O . THR B 1 55 ? -5.082 4.266 -3.543 1 92 55 THR B O 1
ATOM 1754 N N . LEU B 1 56 ? -6.992 4.145 -2.402 1 93.19 56 LEU B N 1
ATOM 1755 C CA . LEU B 1 56 ? -7.758 4.695 -3.516 1 93.19 56 LEU B CA 1
ATOM 1756 C C . LEU B 1 56 ? -7.684 6.219 -3.523 1 93.19 56 LEU B C 1
ATOM 1758 O O . LEU B 1 56 ? -7.41 6.824 -4.562 1 93.19 56 LEU B O 1
ATOM 1762 N N . SER B 1 57 ? -7.906 6.809 -2.393 1 96.44 57 SER B N 1
ATOM 1763 C CA . SER B 1 57 ? -8.008 8.266 -2.342 1 96.44 57 SER B CA 1
ATOM 1764 C C . SER B 1 57 ? -6.625 8.906 -2.234 1 96.44 57 SER B C 1
ATOM 1766 O O . SER B 1 57 ? -6.145 9.516 -3.188 1 96.44 57 SER B O 1
ATOM 1768 N N . TYR B 1 58 ? -5.891 8.68 -1.148 1 97.31 58 TYR B N 1
ATOM 1769 C CA . TYR B 1 58 ? -4.59 9.312 -0.955 1 97.31 58 TYR B CA 1
ATOM 1770 C C . TYR B 1 58 ? -3.639 8.961 -2.092 1 97.31 58 TYR B C 1
ATOM 1772 O O . TYR B 1 58 ? -3.049 9.852 -2.713 1 97.31 58 TYR B O 1
ATOM 1780 N N . HIS B 1 59 ? -3.545 7.738 -2.402 1 96.44 59 HIS B N 1
ATOM 1781 C CA . HIS B 1 59 ? -2.514 7.215 -3.289 1 96.44 59 HIS B CA 1
ATOM 1782 C C . HIS B 1 59 ? -2.898 7.398 -4.754 1 96.44 59 HIS B C 1
ATOM 1784 O O . HIS B 1 59 ? -2.314 8.227 -5.453 1 96.44 59 HIS B O 1
ATOM 1790 N N . ARG B 1 60 ? -3.998 6.781 -5.203 1 94.88 60 ARG B N 1
ATOM 1791 C CA . ARG B 1 60 ? -4.281 6.711 -6.637 1 94.88 60 ARG B CA 1
ATOM 1792 C C . ARG B 1 60 ? -4.98 7.977 -7.117 1 94.88 60 ARG B C 1
ATOM 1794 O O . ARG B 1 60 ? -4.641 8.516 -8.172 1 94.88 60 ARG B O 1
ATOM 1801 N N . ASN B 1 61 ? -5.93 8.406 -6.328 1 96.5 61 ASN B N 1
ATOM 1802 C CA . ASN B 1 61 ? -6.73 9.547 -6.746 1 96.5 61 ASN B CA 1
ATOM 1803 C C . ASN B 1 61 ? -5.965 10.859 -6.566 1 96.5 61 ASN B C 1
ATOM 1805 O O . ASN B 1 61 ? -5.844 11.648 -7.508 1 96.5 61 ASN B O 1
ATOM 1809 N N . LEU B 1 62 ? -5.355 11.07 -5.457 1 97.06 62 LEU B N 1
ATOM 1810 C CA . LEU B 1 62 ? -4.816 12.391 -5.145 1 97.06 62 LEU B CA 1
ATOM 1811 C C . LEU B 1 62 ? -3.326 12.461 -5.469 1 97.06 62 LEU B C 1
ATOM 1813 O O . LEU B 1 62 ? -2.854 13.453 -6.023 1 97.06 62 LEU B O 1
ATOM 1817 N N . ALA B 1 63 ? -2.578 11.461 -5.211 1 96.56 63 ALA B N 1
ATOM 1818 C CA . ALA B 1 63 ? -1.139 11.508 -5.449 1 96.56 63 ALA B CA 1
ATOM 1819 C C . ALA B 1 63 ? -0.818 11.258 -6.918 1 96.56 63 ALA B C 1
ATOM 1821 O O . ALA B 1 63 ? -0.086 12.031 -7.543 1 96.56 63 ALA B O 1
ATOM 1822 N N . HIS B 1 64 ? -1.438 10.234 -7.48 1 95.19 64 HIS B N 1
ATOM 1823 C CA . HIS B 1 64 ? -1.105 9.844 -8.844 1 95.19 64 HIS B CA 1
ATOM 1824 C C . HIS B 1 64 ? -2.094 10.438 -9.844 1 95.19 64 HIS B C 1
ATOM 1826 O O . HIS B 1 64 ? -1.833 10.453 -11.055 1 95.19 64 HIS B O 1
ATOM 1832 N N . ARG B 1 65 ? -3.266 10.883 -9.359 1 93.62 65 ARG B N 1
ATOM 1833 C CA . ARG B 1 65 ? -4.293 11.5 -10.188 1 93.62 65 ARG B CA 1
ATOM 1834 C C . ARG B 1 65 ? -4.703 10.57 -11.328 1 93.62 65 ARG B C 1
ATOM 1836 O O . ARG B 1 65 ? -4.84 11 -12.477 1 93.62 65 ARG B O 1
ATOM 1843 N N . SER B 1 66 ? -4.895 9.352 -10.953 1 91.75 66 SER B N 1
ATOM 1844 C CA . SER B 1 66 ? -5.109 8.305 -11.953 1 91.75 66 SER B CA 1
ATOM 1845 C C . SER B 1 66 ? -6.551 8.305 -12.445 1 91.75 66 SER B C 1
ATOM 1847 O O . SER B 1 66 ? -6.859 7.699 -13.477 1 91.75 66 SER B O 1
ATOM 1849 N N . PHE B 1 67 ? -7.398 8.891 -11.727 1 92.75 67 PHE B N 1
ATOM 1850 C CA . PHE B 1 67 ? -8.797 9 -12.109 1 92.75 67 PHE B CA 1
ATOM 1851 C C . PHE B 1 67 ? -9.453 10.203 -11.438 1 92.75 67 PHE B C 1
ATOM 1853 O O . PHE B 1 67 ? -8.859 10.828 -10.555 1 92.75 67 PHE B O 1
ATOM 1860 N N . LYS B 1 68 ? -10.641 10.508 -11.961 1 93.31 68 LYS B N 1
ATOM 1861 C CA . LYS B 1 68 ? -11.438 11.57 -11.359 1 93.31 68 LYS B CA 1
ATOM 1862 C C . LYS B 1 68 ? -12.688 11.008 -10.688 1 93.31 68 LYS B C 1
ATOM 1864 O O . LYS B 1 68 ? -13.266 10.031 -11.156 1 93.31 68 LYS B O 1
ATOM 1869 N N . LEU B 1 69 ? -13 11.562 -9.562 1 94.75 69 LEU B N 1
ATOM 1870 C CA . LEU B 1 69 ? -14.227 11.234 -8.836 1 94.75 69 LEU B CA 1
ATOM 1871 C C . LEU B 1 69 ? -15.125 12.461 -8.703 1 94.75 69 LEU B C 1
ATOM 1873 O O . LEU B 1 69 ? -14.633 13.594 -8.68 1 94.75 69 LEU B O 1
ATOM 1877 N N . PRO B 1 70 ? -16.469 12.102 -8.688 1 96.94 70 PRO B N 1
ATOM 1878 C CA . PRO B 1 70 ? -17.281 13.227 -8.242 1 96.94 70 PRO B CA 1
ATOM 1879 C C . PRO B 1 70 ? -16.844 13.789 -6.895 1 96.94 70 PRO B C 1
ATOM 1881 O O . PRO B 1 70 ? -16.422 13.031 -6.02 1 96.94 70 PRO B O 1
ATOM 1884 N N . ARG B 1 71 ? -17 15.055 -6.754 1 96.44 71 ARG B N 1
ATOM 1885 C CA . ARG B 1 71 ? -16.422 15.766 -5.621 1 96.44 71 ARG B CA 1
ATOM 1886 C C . ARG B 1 71 ? -16.906 15.172 -4.301 1 96.44 71 ARG B C 1
ATOM 1888 O O . ARG B 1 71 ? -16.125 15.008 -3.367 1 96.44 71 ARG B O 1
ATOM 1895 N N . TRP B 1 72 ? -18.156 14.82 -4.258 1 97.12 72 TRP B N 1
ATOM 1896 C CA . TRP B 1 72 ? -18.688 14.312 -2.998 1 97.12 72 TRP B CA 1
ATOM 1897 C C . TRP B 1 72 ? -18.031 12.984 -2.631 1 97.12 72 TRP B C 1
ATOM 1899 O O . TRP B 1 72 ? -17.797 12.703 -1.454 1 97.12 72 TRP B O 1
ATOM 1909 N N . LEU B 1 73 ? -17.75 12.141 -3.559 1 96.38 73 LEU B N 1
ATOM 1910 C CA . LEU B 1 73 ? -17.094 10.859 -3.318 1 96.38 73 LEU B CA 1
ATOM 1911 C C . LEU B 1 73 ? -15.617 11.055 -2.996 1 96.38 73 LEU B C 1
ATOM 1913 O O . LEU B 1 73 ? -15.094 10.422 -2.084 1 96.38 73 LEU B O 1
ATOM 1917 N N . GLU B 1 74 ? -15 11.961 -3.748 1 97.44 74 GLU B N 1
ATOM 1918 C CA . GLU B 1 74 ? -13.602 12.289 -3.502 1 97.44 74 GLU B CA 1
ATOM 1919 C C . GLU B 1 74 ? -13.383 12.766 -2.07 1 97.44 74 GLU B C 1
ATOM 1921 O O . GLU B 1 74 ? -12.5 12.273 -1.37 1 97.44 74 GLU B O 1
ATOM 1926 N N . TYR B 1 75 ? -14.25 13.648 -1.655 1 97.62 75 TYR B N 1
ATOM 1927 C CA . TYR B 1 75 ? -14.117 14.25 -0.333 1 97.62 75 TYR B CA 1
ATOM 1928 C C . TYR B 1 75 ? -14.438 13.242 0.761 1 97.62 75 TYR B C 1
ATOM 1930 O O . TYR B 1 75 ? -13.805 13.242 1.819 1 97.62 75 TYR B O 1
ATOM 1938 N N . SER B 1 76 ? -15.367 12.359 0.484 1 97.19 76 SER B N 1
ATOM 1939 C CA . SER B 1 76 ? -15.719 11.344 1.468 1 97.19 76 SER B CA 1
ATOM 1940 C C . SER B 1 76 ? -14.57 10.367 1.688 1 97.19 76 SER B C 1
ATOM 1942 O O . SER B 1 76 ? -14.227 10.047 2.828 1 97.19 76 SER B O 1
ATOM 1944 N N . PHE B 1 77 ? -13.977 9.922 0.658 1 96.94 77 PHE B N 1
ATOM 1945 C CA . PHE B 1 77 ? -12.844 9.008 0.774 1 96.94 77 PHE B CA 1
ATOM 1946 C C . PHE B 1 77 ? -11.656 9.695 1.439 1 96.94 77 PHE B C 1
ATOM 1948 O O . PHE B 1 77 ? -10.953 9.086 2.252 1 96.94 77 PHE B O 1
ATOM 1955 N N . ALA B 1 78 ? -11.469 10.961 1.081 1 97.19 78 ALA B N 1
ATOM 1956 C CA . ALA B 1 78 ? -10.383 11.719 1.695 1 97.19 78 ALA B CA 1
ATOM 1957 C C . ALA B 1 78 ? -10.57 11.82 3.207 1 97.19 78 ALA B C 1
ATOM 1959 O O . ALA B 1 78 ? -9.617 11.625 3.969 1 97.19 78 ALA B O 1
ATOM 1960 N N . TYR B 1 79 ? -11.75 12.094 3.584 1 96.75 79 TYR B N 1
ATOM 1961 C CA . TYR B 1 79 ? -12.055 12.195 5.008 1 96.75 79 TYR B CA 1
ATOM 1962 C C . TYR B 1 79 ? -11.773 10.875 5.719 1 96.75 79 TYR B C 1
ATOM 1964 O O . TYR B 1 79 ? -11.156 10.859 6.785 1 96.75 79 TYR B O 1
ATOM 1972 N N . CYS B 1 80 ? -12.234 9.773 5.129 1 95.81 80 CYS B N 1
ATOM 1973 C CA . CYS B 1 80 ? -12.016 8.461 5.727 1 95.81 80 CYS B CA 1
ATOM 1974 C C . CYS B 1 80 ? -10.523 8.148 5.816 1 95.81 80 CYS B C 1
ATOM 1976 O O . CYS B 1 80 ? -10.094 7.43 6.723 1 95.81 80 CYS B O 1
ATOM 1978 N N . GLY B 1 81 ? -9.75 8.688 4.898 1 94.75 81 GLY B N 1
ATOM 1979 C CA . GLY B 1 81 ? -8.312 8.484 4.914 1 94.75 81 GLY B CA 1
ATOM 1980 C C . GLY B 1 81 ? -7.641 9.078 6.141 1 94.75 81 GLY B C 1
ATOM 1981 O O . GLY B 1 81 ? -6.621 8.562 6.605 1 94.75 81 GLY B O 1
ATOM 1982 N N . VAL B 1 82 ? -8.234 10.078 6.684 1 92.5 82 VAL B N 1
ATOM 1983 C CA . VAL B 1 82 ? -7.691 10.711 7.879 1 92.5 82 VAL B CA 1
ATOM 1984 C C . VAL B 1 82 ? -7.715 9.727 9.047 1 92.5 82 VAL B C 1
ATOM 1986 O O . VAL B 1 82 ? -6.828 9.758 9.906 1 92.5 82 VAL B O 1
ATOM 1989 N N . LEU B 1 83 ? -8.602 8.805 9.016 1 91.25 83 LEU B N 1
ATOM 1990 C CA . LEU B 1 83 ? -8.758 7.824 10.078 1 91.25 83 LEU B CA 1
ATOM 1991 C C . LEU B 1 83 ? -7.609 6.824 10.078 1 91.25 83 LEU B C 1
ATOM 1993 O O . LEU B 1 83 ? -7.426 6.078 11.047 1 91.25 83 LEU B O 1
ATOM 1997 N N . SER B 1 84 ? -6.801 6.816 9.039 1 91.12 84 SER B N 1
ATOM 1998 C CA . SER B 1 84 ? -5.688 5.875 8.953 1 91.12 84 SER B CA 1
ATOM 1999 C C . SER B 1 84 ? -4.539 6.293 9.867 1 91.12 84 SER B C 1
ATOM 2001 O O . SER B 1 84 ? -3.631 5.504 10.133 1 91.12 84 SER B O 1
ATOM 2003 N N . LEU B 1 85 ? -4.512 7.531 10.32 1 88.94 85 LEU B N 1
ATOM 2004 C CA . LEU B 1 85 ? -3.516 8.094 11.227 1 88.94 85 LEU B CA 1
ATOM 2005 C C . LEU B 1 85 ? -2.135 8.102 10.578 1 88.94 85 LEU B C 1
ATOM 2007 O O . LEU B 1 85 ? -1.128 7.875 11.258 1 88.94 85 LEU B O 1
ATOM 2011 N N . GLN B 1 86 ? -2.092 8.32 9.312 1 89.12 86 GLN B N 1
ATOM 2012 C CA . GLN B 1 86 ? -0.827 8.391 8.586 1 89.12 86 GLN B CA 1
ATOM 2013 C C . GLN B 1 86 ? -0.456 9.836 8.266 1 89.12 86 GLN B C 1
ATOM 2015 O O . GLN B 1 86 ? 0.207 10.109 7.262 1 89.12 86 GLN B O 1
ATOM 2020 N N . GLY B 1 87 ? -0.952 10.844 9.133 1 86.12 87 GLY B N 1
ATOM 2021 C CA . GLY B 1 87 ? -0.708 12.258 8.891 1 86.12 87 GLY B CA 1
ATOM 2022 C C . GLY B 1 87 ? -1.792 12.914 8.062 1 86.12 87 GLY B C 1
ATOM 2023 O O . GLY B 1 87 ? -2.773 12.266 7.688 1 86.12 87 GLY B O 1
ATOM 2024 N N . SER B 1 88 ? -1.566 14.195 7.875 1 89.44 88 SER B N 1
ATOM 2025 C CA . SER B 1 88 ? -2.553 14.898 7.066 1 89.44 88 SER B CA 1
ATOM 2026 C C . SER B 1 88 ? -2.471 14.477 5.602 1 89.44 88 SER B C 1
ATOM 2028 O O . SER B 1 88 ? -1.397 14.117 5.113 1 89.44 88 SER B O 1
ATOM 2030 N N . LEU B 1 89 ? -3.646 14.555 4.992 1 94.44 89 LEU B N 1
ATOM 2031 C CA . LEU B 1 89 ? -3.75 14.18 3.586 1 94.44 89 LEU B CA 1
ATOM 2032 C C . LEU B 1 89 ? -2.76 14.969 2.738 1 94.44 89 LEU B C 1
ATOM 2034 O O . LEU B 1 89 ? -2.117 14.414 1.845 1 94.44 89 LEU B O 1
ATOM 2038 N N . ILE B 1 90 ? -2.584 16.234 2.967 1 94.56 90 ILE B N 1
ATOM 2039 C CA . ILE B 1 90 ? -1.7 17.109 2.195 1 94.56 90 ILE B CA 1
ATOM 2040 C C . ILE B 1 90 ? -0.247 16.688 2.414 1 94.56 90 ILE B C 1
ATOM 2042 O O . ILE B 1 90 ? 0.521 16.562 1.456 1 94.56 90 ILE B O 1
ATOM 2046 N N . GLU B 1 91 ? 0.094 16.422 3.607 1 91.88 91 GLU B N 1
ATOM 2047 C CA . GLU B 1 91 ? 1.446 15.969 3.916 1 91.88 91 GLU B CA 1
ATOM 2048 C C . GLU B 1 91 ? 1.716 14.586 3.314 1 91.88 91 GLU B C 1
ATOM 2050 O O . GLU B 1 91 ? 2.797 14.344 2.775 1 91.88 91 GLU B O 1
ATOM 2055 N N . TRP B 1 92 ? 0.758 13.766 3.422 1 94.25 92 TRP B N 1
ATOM 2056 C CA . TRP B 1 92 ? 0.905 12.406 2.9 1 94.25 92 TRP B CA 1
ATOM 2057 C C . TRP B 1 92 ? 1.135 12.43 1.394 1 94.25 92 TRP B C 1
ATOM 2059 O O . TRP B 1 92 ? 2.066 11.789 0.894 1 94.25 92 TRP B O 1
ATOM 2069 N N . VAL B 1 93 ? 0.328 13.125 0.71 1 95.94 93 VAL B N 1
ATOM 2070 C CA . VAL B 1 93 ? 0.425 13.195 -0.744 1 95.94 93 VAL B CA 1
ATOM 2071 C C . VAL B 1 93 ? 1.755 13.828 -1.146 1 95.94 93 VAL B C 1
ATOM 2073 O O . VAL B 1 93 ? 2.436 13.336 -2.049 1 95.94 93 VAL B O 1
ATOM 2076 N N . SER B 1 94 ? 2.086 14.891 -0.495 1 94.25 94 SER B N 1
ATOM 2077 C CA . SER B 1 94 ? 3.359 15.539 -0.777 1 94.25 94 SER B CA 1
ATOM 2078 C C . SER B 1 94 ? 4.527 14.578 -0.592 1 94.25 94 SER B C 1
ATOM 2080 O O . SER B 1 94 ? 5.387 14.461 -1.47 1 94.25 94 SER B O 1
ATOM 2082 N N . THR B 1 95 ? 4.527 13.953 0.528 1 93.31 95 THR B N 1
ATOM 2083 C CA . THR B 1 95 ? 5.59 13.008 0.863 1 93.31 95 THR B CA 1
ATOM 2084 C C . THR B 1 95 ? 5.66 11.883 -0.165 1 93.31 95 THR B C 1
ATOM 2086 O O . THR B 1 95 ? 6.746 11.516 -0.614 1 93.31 95 THR B O 1
ATOM 2089 N N . HIS B 1 96 ? 4.535 11.352 -0.519 1 94.88 96 HIS B N 1
ATOM 2090 C CA . HIS B 1 96 ? 4.492 10.258 -1.483 1 94.88 96 HIS B CA 1
ATOM 2091 C C . HIS B 1 96 ? 5.039 10.695 -2.838 1 94.88 96 HIS B C 1
ATOM 2093 O O . HIS B 1 96 ? 5.812 9.969 -3.463 1 94.88 96 HIS B O 1
ATOM 2099 N N . ARG B 1 97 ? 4.707 11.859 -3.244 1 94 97 ARG B N 1
ATOM 2100 C CA . ARG B 1 97 ? 5.199 12.383 -4.516 1 94 97 ARG B CA 1
ATOM 2101 C C . ARG B 1 97 ? 6.707 12.602 -4.473 1 94 97 ARG B C 1
ATOM 2103 O O . ARG B 1 97 ? 7.41 12.289 -5.438 1 94 97 ARG B O 1
ATOM 2110 N N . ILE B 1 98 ? 7.223 13.109 -3.395 1 92.69 98 ILE B N 1
ATOM 2111 C CA . ILE B 1 98 ? 8.664 13.289 -3.242 1 92.69 98 ILE B CA 1
ATOM 2112 C C . ILE B 1 98 ? 9.352 11.93 -3.242 1 92.69 98 ILE B C 1
ATOM 2114 O O . ILE B 1 98 ? 10.414 11.766 -3.854 1 92.69 98 ILE B O 1
ATOM 2118 N N . HIS B 1 99 ? 8.758 10.977 -2.535 1 93.06 99 HIS B N 1
ATOM 2119 C CA 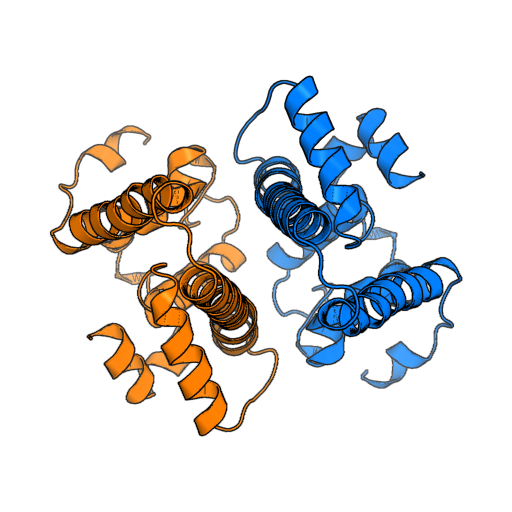. HIS B 1 99 ? 9.305 9.625 -2.516 1 93.06 99 HIS B CA 1
ATOM 2120 C C . HIS B 1 99 ? 9.445 9.07 -3.928 1 93.06 99 HIS B C 1
ATOM 2122 O O . HIS B 1 99 ? 10.484 8.508 -4.277 1 93.06 99 HIS B O 1
ATOM 2128 N N . HIS B 1 100 ? 8.477 9.25 -4.699 1 93.75 100 HIS B N 1
ATOM 2129 C CA . HIS B 1 100 ? 8.531 8.758 -6.07 1 93.75 100 HIS B CA 1
ATOM 2130 C C . HIS B 1 100 ? 9.594 9.5 -6.879 1 93.75 100 HIS B C 1
ATOM 2132 O O . HIS B 1 100 ? 10.297 8.891 -7.688 1 93.75 100 HIS B O 1
ATOM 2138 N N . GLN B 1 101 ? 9.711 10.75 -6.664 1 91.19 101 GLN B N 1
ATOM 2139 C CA . GLN B 1 101 ? 10.625 11.578 -7.43 1 91.19 101 GLN B CA 1
ATOM 2140 C C . GLN B 1 101 ? 12.078 11.305 -7.035 1 91.19 101 GLN B C 1
ATOM 2142 O O . GLN B 1 101 ? 12.977 11.359 -7.875 1 91.19 101 GLN B O 1
ATOM 2147 N N . PHE B 1 102 ? 12.289 10.953 -5.781 1 92.31 102 PHE B N 1
ATOM 2148 C CA . PHE B 1 102 ? 13.656 10.836 -5.281 1 92.31 102 PHE B CA 1
ATOM 2149 C C . PHE B 1 102 ? 13.852 9.516 -4.547 1 92.31 102 PHE B C 1
ATOM 2151 O O . PHE B 1 102 ? 14.523 9.469 -3.514 1 92.31 102 PHE B O 1
ATOM 2158 N N . THR B 1 103 ? 13.219 8.531 -5.074 1 92.88 103 THR B N 1
ATOM 2159 C CA . THR B 1 103 ? 13.18 7.219 -4.445 1 92.88 103 THR B CA 1
ATOM 2160 C C . THR B 1 103 ? 14.578 6.75 -4.066 1 92.88 103 THR B C 1
ATOM 2162 O O . THR B 1 103 ? 15.5 6.797 -4.891 1 92.88 103 THR B O 1
ATOM 2165 N N . ASP B 1 104 ? 14.75 6.426 -2.799 1 92.31 104 ASP B N 1
ATOM 2166 C CA . ASP B 1 104 ? 15.938 5.781 -2.24 1 92.31 104 ASP B CA 1
ATOM 2167 C C . ASP B 1 104 ? 17.172 6.668 -2.4 1 92.31 104 ASP B C 1
ATOM 2169 O O . ASP B 1 104 ? 18.25 6.18 -2.727 1 92.31 104 ASP B O 1
ATOM 2173 N N . THR B 1 105 ? 16.969 7.965 -2.35 1 91.56 105 THR B N 1
ATOM 2174 C CA . THR B 1 105 ? 18.031 8.953 -2.227 1 91.56 105 THR B CA 1
ATOM 2175 C C . THR B 1 105 ? 17.969 9.648 -0.87 1 91.56 105 THR B C 1
ATOM 2177 O O . THR B 1 105 ? 17.078 9.367 -0.064 1 91.56 105 THR B O 1
ATOM 2180 N N . SER B 1 106 ? 18.891 10.508 -0.624 1 89.19 106 SER B N 1
ATOM 2181 C CA . SER B 1 106 ? 18.922 11.227 0.646 1 89.19 106 SER B CA 1
ATOM 2182 C C . SER B 1 106 ? 17.766 12.219 0.758 1 89.19 106 SER B C 1
ATOM 2184 O O . SER B 1 106 ? 17.422 12.656 1.858 1 89.19 106 SER B O 1
ATOM 2186 N N . ILE B 1 107 ? 17.094 12.562 -0.359 1 87.69 107 ILE B N 1
ATOM 2187 C CA . ILE B 1 107 ? 15.984 13.516 -0.392 1 87.69 107 ILE B CA 1
ATOM 2188 C C . ILE B 1 107 ? 14.672 12.797 -0.094 1 87.69 107 ILE B C 1
ATOM 2190 O O . ILE B 1 107 ? 13.688 13.422 0.291 1 87.69 107 ILE B O 1
ATOM 2194 N N . ASP B 1 108 ? 14.664 11.438 -0.29 1 90.5 108 ASP B N 1
ATOM 2195 C CA . ASP B 1 108 ? 13.508 10.602 -0.006 1 90.5 108 ASP B CA 1
ATOM 2196 C C . ASP B 1 108 ? 13.086 10.719 1.457 1 90.5 108 ASP B C 1
ATOM 2198 O O . ASP B 1 108 ? 13.875 10.43 2.359 1 90.5 108 ASP B O 1
ATOM 2202 N N . PRO B 1 109 ? 11.852 11.195 1.7 1 88.75 109 PRO B N 1
ATOM 2203 C CA . PRO B 1 109 ? 11.414 11.422 3.08 1 88.75 109 PRO B CA 1
ATOM 2204 C C . PRO B 1 109 ? 11.477 10.156 3.932 1 88.75 109 PRO B C 1
ATOM 2206 O O . PRO B 1 109 ? 11.523 10.234 5.16 1 88.75 109 PRO B O 1
ATOM 2209 N N . HIS B 1 110 ? 11.383 9.07 3.348 1 90 110 HIS B N 1
ATOM 2210 C CA . HIS B 1 110 ? 11.516 7.82 4.094 1 90 110 HIS B CA 1
ATOM 2211 C C . HIS B 1 110 ? 12.586 6.922 3.477 1 90 110 HIS B C 1
ATOM 2213 O O . HIS B 1 110 ? 12.359 5.727 3.275 1 90 110 HIS B O 1
ATOM 2219 N N . THR B 1 111 ? 13.633 7.539 3.258 1 90.75 111 THR B N 1
ATOM 2220 C CA . THR B 1 111 ? 14.789 6.875 2.664 1 90.75 111 THR B CA 1
ATOM 2221 C C . THR B 1 111 ? 15.25 5.711 3.535 1 90.75 111 THR B C 1
ATOM 2223 O O . THR B 1 111 ? 15.281 5.82 4.762 1 90.75 111 THR B O 1
ATOM 2226 N N . PRO B 1 112 ? 15.578 4.605 2.895 1 90.44 112 PRO B N 1
ATOM 2227 C CA . PRO B 1 112 ? 16.125 3.473 3.648 1 90.44 112 PRO B CA 1
ATOM 2228 C C . PRO B 1 112 ? 17.531 3.742 4.191 1 90.44 112 PRO B C 1
ATOM 2230 O O . PRO B 1 112 ? 18.016 2.994 5.039 1 90.44 112 PRO B O 1
ATOM 2233 N N . PHE B 1 113 ? 18.125 4.781 3.766 1 89.88 113 PHE B N 1
ATOM 2234 C CA . PHE B 1 113 ? 19.484 5.117 4.215 1 89.88 113 PHE B CA 1
ATOM 2235 C C . PHE B 1 113 ? 19.484 5.434 5.703 1 89.88 113 PHE B C 1
ATOM 2237 O O . PHE B 1 113 ? 20.516 5.297 6.363 1 89.88 113 PHE B O 1
ATOM 2244 N N . LYS B 1 114 ? 18.375 5.77 6.203 1 88.44 114 LYS B N 1
ATOM 2245 C CA . LYS B 1 114 ? 18.281 6.105 7.621 1 88.44 114 LYS B CA 1
ATOM 2246 C C . LYS B 1 114 ? 17.844 4.895 8.445 1 88.44 114 LYS B C 1
ATOM 2248 O O . LYS B 1 114 ? 17.531 5.023 9.625 1 88.44 114 LYS B O 1
ATOM 2253 N N . GLY B 1 115 ? 17.688 3.82 7.777 1 87.69 115 GLY B N 1
ATOM 2254 C CA . GLY B 1 115 ? 17.406 2.572 8.469 1 87.69 115 GLY B CA 1
ATOM 2255 C C . GLY B 1 115 ? 15.953 2.148 8.398 1 87.69 115 GLY B C 1
ATOM 2256 O O . GLY B 1 115 ? 15.094 2.941 8.016 1 87.69 115 GLY B O 1
ATOM 2257 N N . PHE B 1 116 ? 15.742 1.023 8.82 1 88.25 116 PHE B N 1
ATOM 2258 C CA . PHE B 1 116 ? 14.438 0.392 8.703 1 88.25 116 PHE B CA 1
ATOM 2259 C C . PHE B 1 116 ? 13.391 1.149 9.523 1 88.25 116 PHE B C 1
ATOM 2261 O O . PHE B 1 116 ? 12.328 1.491 9.016 1 88.25 116 PHE B O 1
ATOM 2268 N N . TRP B 1 117 ? 13.766 1.383 10.734 1 88.88 117 TRP B N 1
ATOM 2269 C CA . TRP B 1 117 ? 12.781 1.967 11.641 1 88.88 117 TRP B CA 1
ATOM 2270 C C . TRP B 1 117 ? 12.391 3.371 11.188 1 88.88 117 TRP B C 1
ATOM 2272 O O . TRP B 1 117 ? 11.219 3.752 11.258 1 88.88 117 TRP B O 1
ATOM 2282 N N . TYR B 1 118 ? 13.312 4.062 10.688 1 88.12 118 TYR B N 1
ATOM 2283 C CA . TYR B 1 118 ? 12.992 5.387 10.172 1 88.12 118 TYR B CA 1
ATOM 2284 C C . TYR B 1 118 ? 12.125 5.293 8.922 1 88.12 118 TYR B C 1
ATOM 2286 O O . TYR B 1 118 ? 11.078 5.945 8.836 1 88.12 118 TYR B O 1
ATOM 2294 N N . SER B 1 119 ? 12.555 4.438 8.008 1 89.88 119 SER B N 1
ATOM 2295 C CA . SER B 1 119 ? 11.828 4.344 6.742 1 89.88 119 SER B CA 1
ATOM 2296 C C . SER B 1 119 ? 10.445 3.725 6.938 1 89.88 119 SER B C 1
ATOM 2298 O O . SER B 1 119 ? 9.523 3.99 6.164 1 89.88 119 SER B O 1
ATOM 2300 N N . HIS B 1 120 ? 10.328 2.99 8.008 1 88.06 120 HIS B N 1
ATOM 2301 C CA . HIS B 1 120 ? 9.047 2.33 8.25 1 88.06 120 HIS B CA 1
ATOM 2302 C C . HIS B 1 120 ? 8.086 3.25 8.992 1 88.06 120 HIS B C 1
ATOM 2304 O O . HIS B 1 120 ? 6.93 3.406 8.586 1 88.06 120 HIS B O 1
ATOM 2310 N N . ILE B 1 121 ? 8.484 3.887 10.016 1 89.38 121 ILE B N 1
ATOM 2311 C CA . ILE B 1 121 ? 7.52 4.59 10.852 1 89.38 121 ILE B CA 1
ATOM 2312 C C . ILE B 1 121 ? 8.102 5.934 11.289 1 89.38 121 ILE B C 1
ATOM 2314 O O . ILE B 1 121 ? 7.355 6.871 11.594 1 89.38 121 ILE B O 1
ATOM 2318 N N . GLY B 1 122 ? 9.367 6.082 11.352 1 87.75 122 GLY B N 1
ATOM 2319 C CA . GLY B 1 122 ? 10.008 7.277 11.859 1 87.75 122 GLY B CA 1
ATOM 2320 C C . GLY B 1 122 ? 9.664 8.523 11.07 1 87.75 122 GLY B C 1
ATOM 2321 O O . GLY B 1 122 ? 9.508 9.609 11.641 1 87.75 122 GLY B O 1
ATOM 2322 N N . TRP B 1 123 ? 9.555 8.336 9.742 1 87 123 TRP B N 1
ATOM 2323 C CA . TRP B 1 123 ? 9.25 9.477 8.883 1 87 123 TRP B CA 1
ATOM 2324 C C . TRP B 1 123 ? 7.859 10.031 9.188 1 87 123 TRP B C 1
ATOM 2326 O O . TRP B 1 123 ? 7.586 11.203 8.938 1 87 123 TRP B O 1
ATOM 2336 N N . ILE B 1 124 ? 6.984 9.188 9.703 1 87.75 124 ILE B N 1
ATOM 2337 C CA . ILE B 1 124 ? 5.629 9.609 10.031 1 87.75 124 ILE B CA 1
ATOM 2338 C C . ILE B 1 124 ? 5.617 10.273 11.406 1 87.75 124 ILE B C 1
ATOM 2340 O O . ILE B 1 124 ? 5.105 11.391 11.562 1 87.75 124 ILE B O 1
ATOM 2344 N N . VAL B 1 125 ? 6.211 9.648 12.375 1 88.69 125 VAL B N 1
ATOM 2345 C CA . VAL B 1 125 ? 6.062 10.078 13.758 1 88.69 125 VAL B CA 1
ATOM 2346 C C . VAL B 1 125 ? 6.965 11.281 14.031 1 88.69 125 VAL B C 1
ATOM 2348 O O . VAL B 1 125 ? 6.703 12.062 14.945 1 88.69 125 VAL B O 1
ATOM 2351 N N . ALA B 1 126 ? 7.938 11.484 13.234 1 86.25 126 ALA B N 1
ATOM 2352 C CA . ALA B 1 126 ? 8.859 12.602 13.422 1 86.25 126 ALA B CA 1
ATOM 2353 C C . ALA B 1 126 ? 8.773 13.586 12.266 1 86.25 126 ALA B C 1
ATOM 2355 O O . ALA B 1 126 ? 9.734 14.305 11.984 1 86.25 126 ALA B O 1
ATOM 2356 N N . TYR B 1 127 ? 7.715 13.531 11.602 1 86.38 127 TYR B N 1
ATOM 2357 C CA . TYR B 1 127 ? 7.547 14.344 10.398 1 86.38 127 TYR B CA 1
ATOM 2358 C C . TYR B 1 127 ? 7.883 15.805 10.672 1 86.38 127 TYR B C 1
ATOM 2360 O O . TYR B 1 127 ? 8.656 16.422 9.93 1 86.38 127 TYR B O 1
ATOM 2368 N N . HIS B 1 128 ? 7.414 16.391 11.734 1 85.25 128 HIS B N 1
ATOM 2369 C CA . HIS B 1 128 ? 7.496 17.844 11.961 1 85.25 128 HIS B CA 1
ATOM 2370 C C . HIS B 1 128 ? 8.852 18.219 12.555 1 85.25 128 HIS B C 1
ATOM 2372 O O . HIS B 1 128 ? 9.312 19.344 12.367 1 85.25 128 HIS B O 1
ATOM 2378 N N . SER B 1 129 ? 9.453 17.312 13.148 1 81.25 129 SER B N 1
ATOM 2379 C CA . SER B 1 129 ? 10.758 17.609 13.734 1 81.25 129 SER B CA 1
ATOM 2380 C C . SER B 1 129 ? 11.891 17.25 12.781 1 81.25 129 SER B C 1
ATOM 2382 O O . SER B 1 129 ? 12.984 17.812 12.875 1 81.25 129 SER B O 1
ATOM 2384 N N . ARG B 1 130 ? 11.625 16.406 11.844 1 71.31 130 ARG B N 1
ATOM 2385 C CA . ARG B 1 130 ? 12.742 15.906 11.047 1 71.31 130 ARG B CA 1
ATOM 2386 C C . ARG B 1 130 ? 12.547 16.234 9.57 1 71.31 130 ARG B C 1
ATOM 2388 O O . ARG B 1 130 ? 13.5 16.578 8.875 1 71.31 130 ARG B O 1
ATOM 2395 N N . PHE B 1 131 ? 11.461 16.109 9.078 1 65.12 131 PHE B N 1
ATOM 2396 C CA . PHE B 1 131 ? 11.281 16.25 7.637 1 65.12 131 PHE B CA 1
ATOM 2397 C C . PHE B 1 131 ? 10.727 17.625 7.285 1 65.12 131 PHE B C 1
ATOM 2399 O O . PHE B 1 131 ? 11.164 18.25 6.312 1 65.12 131 PHE B O 1
ATOM 2406 N N . ALA B 1 132 ? 9.875 18.109 8.062 1 61.53 132 ALA B N 1
ATOM 2407 C CA . ALA B 1 132 ? 9.219 19.375 7.723 1 61.53 132 ALA B CA 1
ATOM 2408 C C . ALA B 1 132 ? 10.156 20.547 7.91 1 61.53 132 ALA B C 1
ATOM 2410 O O . ALA B 1 132 ? 9.844 21.672 7.516 1 61.53 132 ALA B O 1
ATOM 2411 N N . THR B 1 133 ? 11.273 20.297 8.664 1 54.06 133 THR B N 1
ATOM 2412 C CA . THR B 1 133 ? 12.156 21.438 8.945 1 54.06 133 THR B CA 1
ATOM 2413 C C . THR B 1 133 ? 12.727 22.016 7.656 1 54.06 133 THR B C 1
ATOM 2415 O O . THR B 1 133 ? 13.047 23.203 7.586 1 54.06 133 THR B O 1
ATOM 2418 N N . ASP B 1 134 ? 13.055 21.266 6.766 1 52.84 134 ASP B N 1
ATOM 2419 C CA . ASP B 1 134 ? 13.414 21.844 5.477 1 52.84 134 ASP B CA 1
ATOM 2420 C C . ASP B 1 134 ? 12.18 22.016 4.59 1 52.84 134 ASP B C 1
ATOM 2422 O O . ASP B 1 134 ? 11.977 21.234 3.65 1 52.84 134 ASP B O 1
ATOM 2426 N N . GLU B 1 135 ? 11.195 22.641 5.176 1 49.38 135 GLU B N 1
ATOM 2427 C CA . GLU B 1 135 ? 9.844 22.938 4.699 1 49.38 135 GLU B CA 1
ATOM 2428 C C . GLU B 1 135 ? 9.836 23.172 3.193 1 49.38 135 GLU B C 1
ATOM 2430 O O . GLU B 1 135 ? 8.867 22.828 2.51 1 49.38 135 GLU B O 1
ATOM 2435 N N . ALA B 1 136 ? 10.773 24.094 2.85 1 47.75 136 ALA B N 1
ATOM 2436 C CA . ALA B 1 136 ? 10.727 24.688 1.516 1 47.75 136 ALA B CA 1
ATOM 2437 C C . ALA B 1 136 ? 10.422 23.625 0.455 1 47.75 136 ALA B C 1
ATOM 2439 O O . ALA B 1 136 ? 9.703 23.891 -0.512 1 47.75 136 ALA B O 1
ATOM 2440 N N . LYS B 1 137 ? 10.992 22.422 0.608 1 58.25 137 LY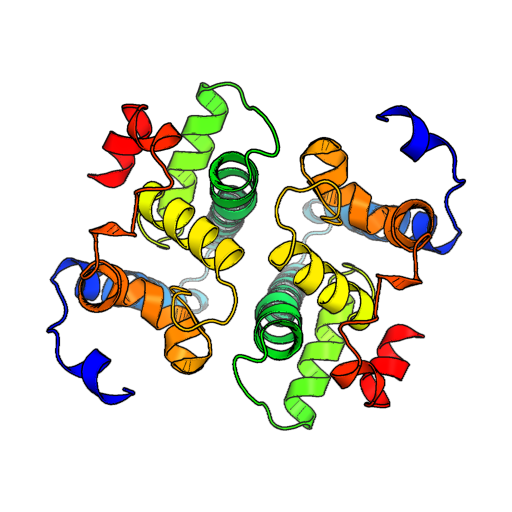S B N 1
ATOM 2441 C CA . LYS B 1 137 ? 10.82 21.516 -0.523 1 58.25 137 LYS B CA 1
ATOM 2442 C C . LYS B 1 137 ? 9.625 20.594 -0.314 1 58.25 137 LYS B C 1
ATOM 2444 O O . LYS B 1 137 ? 9.016 20.125 -1.28 1 58.25 137 LYS B O 1
ATOM 2449 N N . LEU B 1 138 ? 9.031 20.781 1.03 1 71.62 138 LEU B N 1
ATOM 2450 C CA . LEU B 1 138 ? 7.871 19.969 1.373 1 71.62 138 LEU B CA 1
ATOM 2451 C C . LEU B 1 138 ? 6.578 20.734 1.091 1 71.62 138 LEU B C 1
ATOM 2453 O O . LEU B 1 138 ? 6.566 21.969 1.096 1 71.62 138 LEU B O 1
ATOM 2457 N N . LEU B 1 139 ? 5.668 20.25 0.499 1 85.94 139 LEU B N 1
ATOM 2458 C CA . LEU B 1 139 ? 4.305 20.719 0.243 1 85.94 139 LEU B CA 1
ATOM 2459 C C . LEU B 1 139 ? 4.262 21.641 -0.967 1 85.94 139 LEU B C 1
ATOM 2461 O O . LEU B 1 139 ? 3.232 22.266 -1.242 1 85.94 139 LEU B O 1
ATOM 2465 N N . ASN B 1 140 ? 5.477 21.781 -1.633 1 89.56 140 ASN B N 1
ATOM 2466 C CA . ASN B 1 140 ? 5.488 22.578 -2.85 1 89.56 140 ASN B CA 1
ATOM 2467 C C . ASN B 1 140 ? 4.934 21.812 -4.043 1 89.56 140 ASN B C 1
ATOM 2469 O O . ASN B 1 140 ? 4.609 22.391 -5.074 1 89.56 140 ASN B O 1
ATOM 2473 N N . ASN B 1 141 ? 4.777 20.578 -3.82 1 93 141 ASN B N 1
ATOM 2474 C CA . ASN B 1 141 ? 4.336 19.719 -4.922 1 93 141 ASN B CA 1
ATOM 2475 C C . ASN B 1 141 ? 2.855 19.375 -4.797 1 93 141 ASN B C 1
ATOM 2477 O O . ASN B 1 141 ? 2.385 18.422 -5.43 1 93 141 ASN B O 1
ATOM 2481 N N . VAL B 1 142 ? 2.129 20.156 -3.998 1 96.06 142 VAL B N 1
ATOM 2482 C CA . VAL B 1 142 ? 0.72 19.844 -3.787 1 96.06 142 VAL B CA 1
ATOM 2483 C C . VAL B 1 142 ? -0.121 21.109 -3.891 1 96.06 142 VAL B C 1
ATOM 2485 O O . VAL B 1 142 ? -1.079 21.297 -3.135 1 96.06 142 VAL B O 1
ATOM 2488 N N . ARG B 1 143 ? 0.217 21.953 -4.707 1 95.5 143 ARG B N 1
ATOM 2489 C CA . ARG B 1 143 ? -0.543 23.188 -4.91 1 95.5 143 ARG B CA 1
ATOM 2490 C C . ARG B 1 143 ? -1.978 22.875 -5.328 1 95.5 143 ARG B C 1
ATOM 2492 O O . ARG B 1 143 ? -2.906 23.594 -4.949 1 95.5 143 ARG B O 1
ATOM 2499 N N . ASP B 1 144 ? -2.15 21.844 -6.09 1 96.38 144 ASP B N 1
ATOM 2500 C CA . ASP B 1 144 ? -3.475 21.438 -6.543 1 96.38 144 ASP B CA 1
ATOM 2501 C C . ASP B 1 144 ? -4.391 21.141 -5.355 1 96.38 144 ASP B C 1
ATOM 2503 O O . ASP B 1 144 ? -5.586 21.453 -5.395 1 96.38 144 ASP B O 1
ATOM 2507 N N . LEU B 1 145 ? -3.877 20.609 -4.328 1 97.12 145 LEU B N 1
ATOM 2508 C CA . LEU B 1 145 ? -4.672 20.297 -3.145 1 97.12 145 LEU B CA 1
ATOM 2509 C C . LEU B 1 145 ? -4.863 21.531 -2.271 1 97.12 145 LEU B C 1
ATOM 2511 O O . LEU B 1 145 ? -5.957 21.766 -1.753 1 97.12 145 LEU B O 1
ATOM 2515 N N . LYS B 1 146 ? -3.816 22.297 -2.197 1 95.75 146 LYS B N 1
ATOM 2516 C CA . LYS B 1 146 ? -3.861 23.484 -1.348 1 95.75 146 LYS B CA 1
ATOM 2517 C C . LYS B 1 146 ? -4.883 24.484 -1.862 1 95.75 146 LYS B C 1
ATOM 2519 O O . LYS B 1 146 ? -5.359 25.344 -1.107 1 95.75 146 LYS B O 1
ATOM 2524 N N . LYS B 1 147 ? -5.219 24.375 -3.041 1 97.12 147 LYS B N 1
ATOM 2525 C CA . LYS B 1 147 ? -6.188 25.297 -3.635 1 97.12 147 LYS B CA 1
ATOM 2526 C C . LYS B 1 147 ? -7.609 24.938 -3.207 1 97.12 147 LYS B C 1
ATOM 2528 O O . LYS B 1 147 ? -8.531 25.75 -3.355 1 97.12 147 LYS B O 1
ATOM 2533 N N . GLN B 1 148 ? -7.832 23.781 -2.744 1 97.25 148 GLN B N 1
ATOM 2534 C CA . GLN B 1 148 ? -9.156 23.328 -2.342 1 97.25 148 GLN B CA 1
ATOM 2535 C C . GLN B 1 148 ? -9.383 23.531 -0.845 1 97.25 148 GLN B C 1
ATOM 2537 O O . GLN B 1 148 ? -8.633 23 -0.022 1 97.25 148 GLN B O 1
ATOM 2542 N N . TRP B 1 149 ? -10.43 24.219 -0.55 1 97.12 149 TRP B N 1
ATOM 2543 C CA . TRP B 1 149 ? -10.695 24.562 0.841 1 97.12 149 TRP B CA 1
ATOM 2544 C C . TRP B 1 149 ? -10.875 23.312 1.694 1 97.12 149 TRP B C 1
ATOM 2546 O O . TRP B 1 149 ? -10.484 23.297 2.863 1 97.12 149 TRP B O 1
ATOM 2556 N N . TYR B 1 150 ? -11.531 22.359 1.193 1 97.81 150 TYR B N 1
ATOM 2557 C CA . TYR B 1 150 ? -11.836 21.156 1.95 1 97.81 150 TYR B CA 1
ATOM 2558 C C . TYR B 1 150 ? -10.562 20.438 2.4 1 97.81 150 TYR B C 1
ATOM 2560 O O . TYR B 1 150 ? -10.469 20 3.545 1 97.81 150 TYR B O 1
ATOM 2568 N N . TYR B 1 151 ? -9.57 20.328 1.555 1 97.56 151 TYR B N 1
ATOM 2569 C CA . TYR B 1 151 ? -8.32 19.672 1.899 1 97.56 151 TYR B CA 1
ATOM 2570 C C . TYR B 1 151 ? -7.516 20.5 2.895 1 97.56 151 TYR B C 1
ATOM 2572 O O . TYR B 1 151 ? -6.832 19.953 3.762 1 97.56 151 TYR B O 1
ATOM 2580 N N . ARG B 1 152 ? -7.641 21.812 2.777 1 96.44 152 ARG B N 1
ATOM 2581 C CA . ARG B 1 152 ? -7.035 22.656 3.801 1 96.44 152 ARG B CA 1
ATOM 2582 C C . ARG B 1 152 ? -7.695 22.438 5.156 1 96.44 152 ARG B C 1
ATOM 2584 O O . ARG B 1 152 ? -7.016 22.344 6.18 1 96.44 152 ARG B O 1
ATOM 2591 N N . PHE B 1 153 ? -8.977 22.359 5.078 1 97 153 PHE B N 1
ATOM 2592 C CA . PHE B 1 153 ? -9.727 22.109 6.301 1 97 153 PHE B CA 1
ATOM 2593 C C . PHE B 1 153 ? -9.289 20.797 6.938 1 97 153 PHE B C 1
ATOM 2595 O O . PHE B 1 153 ? -9.016 20.734 8.141 1 97 153 PHE B O 1
ATOM 2602 N N . LEU B 1 154 ? -9.148 19.734 6.176 1 95.44 154 LEU B N 1
ATOM 2603 C CA . LEU B 1 154 ? -8.727 18.422 6.684 1 95.44 154 LEU B CA 1
ATOM 2604 C C . LEU B 1 154 ? -7.301 18.484 7.223 1 95.44 154 LEU B C 1
ATOM 2606 O O . LEU B 1 154 ? -6.977 17.828 8.219 1 95.44 154 LEU B O 1
ATOM 2610 N N . HIS B 1 155 ? -6.484 19.312 6.617 1 92.81 155 HIS B N 1
ATOM 2611 C CA . HIS B 1 155 ? -5.078 19.422 6.996 1 92.81 155 HIS B CA 1
ATOM 2612 C C . HIS B 1 155 ? -4.93 20.125 8.344 1 92.81 155 HIS B C 1
ATOM 2614 O O . HIS B 1 155 ? -4.09 19.734 9.156 1 92.81 155 HIS B O 1
ATOM 2620 N N . TYR B 1 156 ? -5.703 21.047 8.625 1 90.94 156 TYR B N 1
ATOM 2621 C CA . TYR B 1 156 ? -5.52 21.891 9.797 1 90.94 156 TYR B CA 1
ATOM 2622 C C . TYR B 1 156 ? -6.43 21.453 10.938 1 90.94 156 TYR B C 1
ATOM 2624 O O . TYR B 1 156 ? -6.355 21.984 12.047 1 90.94 156 TYR B O 1
ATOM 2632 N N . THR B 1 157 ? -7.332 20.391 10.625 1 81.94 157 THR B N 1
ATOM 2633 C CA . THR B 1 157 ? -8.219 19.938 11.68 1 81.94 157 THR B CA 1
ATOM 2634 C C . THR B 1 157 ? -7.828 18.531 12.148 1 81.94 157 THR B C 1
ATOM 2636 O O . THR B 1 157 ? -7.871 18.234 13.344 1 81.94 157 THR B O 1
#